Protein AF-0000000076643718 (afdb_homodimer)

Foldseek 3Di:
DKKKKKFFQKKWKDFPNHTQWIWGGAIEIADFAFQPDDLVFLLVVLVCQQAFQQDQDPVGDSGDHRLRVLGEYEYEYDQCVQFDCPPDHGTDRVGTHPQVVSVVSSVVSQVSNCVPRVHHYHYDDRPGDMDMDGHADVIDIDMDGD/DKKKKKFFQKKWKDFPNHTQWIWGGAIEIADFAFQPDDLVFLLVVLVCQQAFQQDQDPVGDSGDHRLRVLGEYEYEYDQCVQFDCPPDHGTDRPGTHDQVVGVVSSVVSQVSNCVPRVHHYHYDDRPGDMDMDGHGDVIDIDMDGD

pLDDT: mean 97.64, std 1.79, range [88.62, 98.94]

Nearest PDB structures (foldseek):
  1j7g-assembly1_A-2  TM=9.803E-01  e=5.623E-21  Haemophilus influenzae Rd KW20
  2dbo-assembly1_A-2  TM=9.897E-01  e=2.199E-20  Aquifex aeolicus VF5
  1jke-assembly1_A  TM=9.811E-01  e=4.210E-20  Escherichia coli
  3lmu-assembly4_H  TM=9.543E-01  e=3.170E-17  Plasmodium falciparum 3D7
  3knp-assembly3_E  TM=9.640E-01  e=4.680E-17  Plasmodium falciparum 3D7

Organism: NCBI:txid1194090

InterPro domains:
  IPR003732 D-aminoacyl-tRNA deacylase DTD [MF_00518] (1-146)
  IPR003732 D-aminoacyl-tRNA deacylase DTD [PF02580] (2-145)
  IPR003732 D-aminoacyl-tRNA deacylase DTD [PTHR10472] (1-145)
  IPR003732 D-aminoacyl-tRNA deacylase DTD [TIGR00256] (1-145)
  IPR023509 D-aminoacyl-tRNA deacylase-like superfamily [G3DSA:3.50.80.10] (1-145)
  IPR023509 D-aminoacyl-tRNA deacylase-like superfamily [SSF69500] (1-145)

Solvent-accessible surface area (backbone atoms only — not comparable to full-atom values): 14591 Å² total; per-residue (Å²): 52,40,30,45,37,32,33,22,57,30,37,36,27,25,46,94,88,36,76,70,24,65,37,54,45,25,37,40,33,40,37,14,40,35,59,82,54,49,68,67,41,50,50,51,50,52,53,46,58,54,49,30,20,77,34,62,42,97,83,68,44,56,69,23,19,44,64,76,68,66,26,24,37,35,45,28,77,28,51,46,51,37,42,42,56,84,67,72,42,52,58,42,52,82,53,25,30,57,69,70,60,30,50,51,53,50,51,52,47,52,51,49,47,39,72,75,64,72,42,60,70,32,41,58,59,86,95,49,69,24,46,34,37,36,32,26,49,36,66,42,43,38,67,46,70,86,53,40,32,44,37,31,34,22,56,29,36,36,27,25,47,94,88,36,76,70,24,66,36,52,46,25,37,40,34,40,38,15,39,34,59,82,53,48,68,66,43,49,50,51,50,52,54,47,60,54,49,31,20,77,33,63,43,97,83,68,44,57,70,23,20,46,62,76,68,66,25,26,37,35,43,28,78,27,53,44,52,37,42,41,57,84,65,72,42,49,58,41,52,82,53,25,30,55,68,70,61,31,50,51,53,51,52,50,45,53,53,48,47,39,72,74,63,70,43,59,70,33,40,56,59,85,93,50,69,25,46,36,38,35,32,26,50,35,66,42,40,38,67,46,73,87

Secondary structure (DSSP, 8-state):
-EEEEEEEEEEEEEETTEEEEEESSEEEEEEE-BTT--HHHHHHHHHHHHH---EE-TTS-EEE-TTTTT-EEEEEE-GGGG-B-SSSSSPB-TTBPPHHHHHHHHHHHHHHHHHHH-S-EEE--TTS-EEEEEEEEEEEEEEEE-/-EEEEEEEEEEEEEETTEEEEEESSEEEEEEE-BTT--HHHHHHHHHHHHH---EE-TTS-EEE-TTTTT-EEEEEE-GGGG-B-SSSSSPB-TTBPPHHHHHHHHHHHHHHHHHHH-S-EEE--TTS-EEEEEEEEEEEEEEEE-

Sequence (292 aa):
MKIVLQRVSEASVFVDKEQIGHISHGLLLLVGVHEEDEEEQMQWLADKILKLRVFNDEEGKMNWSVKDVEGEILVVPQFTLYGDYEQGNRPSYFEAAGPQKAEKLYEKMIRYLKVHSGLNIETGRFGAYMDVRIRNDGPVTLVLERMKIVLQRVSEASVFVDKEQIGHISHGLLLLVGVHEEDEEEQMQWLADKILKLRVFNDEEGKMNWSVKDVEGEILVVPQFTLYGDYEQGNRPSYFEAAGPQKAEKLYEKMIRYLKVHSGLNIETGRFGAYMDVRIRNDGPVTLVLER

Structure (mmCIF, N/CA/C/O backbone):
data_AF-0000000076643718-model_v1
#
loop_
_entity.id
_entity.type
_entity.pdbx_description
1 polymer 'D-aminoacyl-tRNA deacylase'
#
loop_
_atom_site.group_PDB
_atom_site.id
_atom_site.type_symbol
_atom_site.label_atom_id
_atom_site.label_alt_id
_atom_site.label_comp_id
_atom_site.label_asym_id
_atom_site.label_entity_id
_atom_site.label_seq_id
_atom_site.pdbx_PDB_ins_code
_atom_site.Cartn_x
_atom_site.Cartn_y
_atom_site.Cartn_z
_atom_site.occupancy
_atom_site.B_iso_or_equiv
_atom_site.auth_seq_id
_atom_site.auth_comp_id
_atom_site.auth_asym_id
_atom_site.auth_atom_id
_atom_site.pdbx_PDB_model_num
ATOM 1 N N . MET A 1 1 ? -2.812 2.832 15.203 1 97.75 1 MET A N 1
ATOM 2 C CA . MET A 1 1 ? -3.08 3.285 13.836 1 97.75 1 MET A CA 1
ATOM 3 C C . MET A 1 1 ? -2.053 2.715 12.867 1 97.75 1 MET A C 1
ATOM 5 O O . MET A 1 1 ? -0.875 2.59 13.203 1 97.75 1 MET A O 1
ATOM 9 N N . LYS A 1 2 ? -2.561 2.207 11.75 1 98.56 2 LYS A N 1
ATOM 10 C CA . LYS A 1 2 ? -1.724 1.626 10.703 1 98.56 2 LYS A CA 1
ATOM 11 C C . LYS A 1 2 ? -1.822 2.43 9.414 1 98.56 2 LYS A C 1
ATOM 13 O O . LYS A 1 2 ? -2.922 2.764 8.961 1 98.56 2 LYS A O 1
ATOM 18 N N . ILE A 1 3 ? -0.649 2.789 8.789 1 98.88 3 ILE A N 1
ATOM 19 C CA . ILE A 1 3 ? -0.635 3.643 7.609 1 98.88 3 ILE A CA 1
ATOM 20 C C . ILE A 1 3 ? 0.288 3.043 6.551 1 98.88 3 ILE A C 1
ATOM 22 O O . ILE A 1 3 ? 1.442 2.717 6.836 1 98.88 3 ILE A O 1
ATOM 26 N N . VAL A 1 4 ? -0.219 2.771 5.414 1 98.94 4 VAL A N 1
ATOM 27 C CA . VAL A 1 4 ? 0.622 2.531 4.246 1 98.94 4 VAL A CA 1
ATOM 28 C C . VAL A 1 4 ? 0.962 3.859 3.57 1 98.94 4 VAL A C 1
ATOM 30 O O . VAL A 1 4 ? 0.071 4.57 3.102 1 98.94 4 VAL A O 1
ATOM 33 N N . LEU A 1 5 ? 2.217 4.195 3.613 1 98.94 5 LEU A N 1
ATOM 34 C CA . LEU A 1 5 ? 2.742 5.426 3.029 1 98.94 5 LEU A CA 1
ATOM 35 C C . LEU A 1 5 ? 3.42 5.148 1.692 1 98.94 5 LEU A C 1
ATOM 37 O O . LEU A 1 5 ? 4.309 4.297 1.607 1 98.94 5 LEU A O 1
ATOM 41 N N . GLN A 1 6 ? 3.002 5.82 0.644 1 98.88 6 GLN A N 1
ATOM 42 C CA . GLN A 1 6 ? 3.604 5.656 -0.675 1 98.88 6 GLN A CA 1
ATOM 43 C C . GLN A 1 6 ? 4.086 6.992 -1.228 1 98.88 6 GLN A C 1
ATOM 45 O O . GLN A 1 6 ? 3.334 7.969 -1.256 1 98.88 6 GLN A O 1
ATOM 50 N N . ARG A 1 7 ? 5.32 7.062 -1.6 1 98.94 7 ARG A N 1
ATOM 51 C CA . ARG A 1 7 ? 5.844 8.219 -2.32 1 98.94 7 ARG A CA 1
ATOM 52 C C . ARG A 1 7 ? 5.297 8.266 -3.742 1 98.94 7 ARG A C 1
ATOM 54 O O . ARG A 1 7 ? 5.43 7.305 -4.5 1 98.94 7 ARG A O 1
ATOM 61 N N . VAL A 1 8 ? 4.723 9.453 -4.113 1 98.88 8 VAL A N 1
ATOM 62 C CA . VAL A 1 8 ? 4.008 9.477 -5.383 1 98.88 8 VAL A CA 1
ATOM 63 C C . VAL A 1 8 ? 4.441 10.688 -6.199 1 98.88 8 VAL A C 1
ATOM 65 O O . VAL A 1 8 ? 4.785 11.734 -5.637 1 98.88 8 VAL A O 1
ATOM 68 N N . SER A 1 9 ? 4.418 10.516 -7.469 1 98.62 9 SER A N 1
ATOM 69 C CA . SER A 1 9 ? 4.559 11.656 -8.359 1 98.62 9 SER A CA 1
ATOM 70 C C . SER A 1 9 ? 3.207 12.297 -8.664 1 98.62 9 SER A C 1
ATOM 72 O O . SER A 1 9 ? 3.143 13.445 -9.109 1 98.62 9 SER A O 1
ATOM 74 N N . GLU A 1 10 ? 2.211 11.477 -8.453 1 98.62 10 GLU A N 1
ATOM 75 C CA . GLU A 1 10 ? 0.827 11.922 -8.578 1 98.62 10 GLU A CA 1
ATOM 76 C C . GLU A 1 10 ? -0.133 10.945 -7.902 1 98.62 10 GLU A C 1
ATOM 78 O O . GLU A 1 10 ? 0.103 9.734 -7.898 1 98.62 10 GLU A O 1
ATOM 83 N N . ALA A 1 11 ? -1.227 11.469 -7.312 1 98.81 11 ALA A N 1
ATOM 84 C CA . ALA A 1 11 ? -2.297 10.641 -6.77 1 98.81 11 ALA A CA 1
ATOM 85 C C . ALA A 1 11 ? -3.635 11.375 -6.805 1 98.81 11 ALA A C 1
ATOM 87 O O . ALA A 1 11 ? -3.682 12.594 -6.664 1 98.81 11 ALA A O 1
ATOM 88 N N . SER A 1 12 ? -4.66 10.648 -7.035 1 98.88 12 SER A N 1
ATOM 89 C CA . SER A 1 12 ? -5.988 11.258 -7.066 1 98.88 12 SER A CA 1
ATOM 90 C C . SER A 1 12 ? -7.059 10.281 -6.602 1 98.88 12 SER A C 1
ATOM 92 O O . SER A 1 12 ? -6.836 9.062 -6.602 1 98.88 12 SER A O 1
ATOM 94 N N . VAL A 1 13 ? -8.133 10.836 -6.188 1 98.88 13 VAL A N 1
ATOM 95 C CA . VAL A 1 13 ? -9.273 10.055 -5.719 1 98.88 13 VAL A CA 1
ATOM 96 C C . VAL A 1 13 ? -10.539 10.484 -6.465 1 98.88 13 VAL A C 1
ATOM 98 O O . VAL A 1 13 ? -10.805 11.68 -6.613 1 98.88 13 VAL A O 1
ATOM 101 N N . PHE A 1 14 ? -11.234 9.516 -6.949 1 98.75 14 PHE A N 1
ATOM 102 C CA . PHE A 1 14 ? -12.508 9.742 -7.617 1 98.75 14 PHE A CA 1
ATOM 103 C C . PHE A 1 14 ? -13.648 9.062 -6.871 1 98.75 14 PHE A C 1
ATOM 105 O O . PHE A 1 14 ? -13.508 7.918 -6.43 1 98.75 14 PHE A O 1
ATOM 112 N N . VAL A 1 15 ? -14.727 9.75 -6.688 1 98.25 15 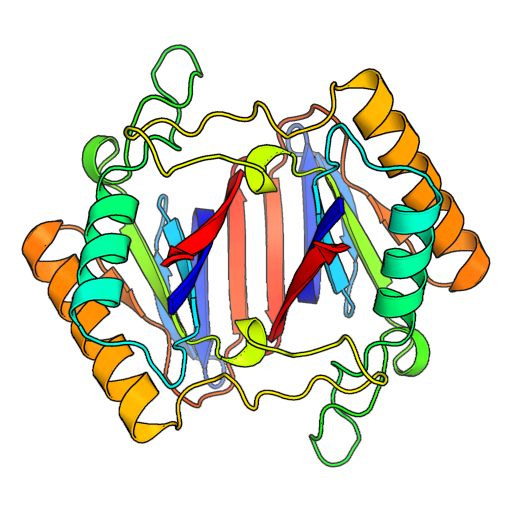VAL A N 1
ATOM 113 C CA . VAL A 1 15 ? -15.992 9.227 -6.188 1 98.25 15 VAL A CA 1
ATOM 114 C C . VAL A 1 15 ? -17.109 9.508 -7.195 1 98.25 15 VAL A C 1
ATOM 116 O O . VAL A 1 15 ? -17.297 10.648 -7.613 1 98.25 15 VAL A O 1
ATOM 119 N N . ASP A 1 16 ? -17.797 8.438 -7.648 1 96.75 16 ASP A N 1
ATOM 120 C CA . ASP A 1 16 ? -18.844 8.594 -8.664 1 96.75 16 ASP A CA 1
ATOM 121 C C . ASP A 1 16 ? -18.297 9.336 -9.883 1 96.75 16 ASP A C 1
ATOM 123 O O . ASP A 1 16 ? -18.906 10.305 -10.352 1 96.75 16 ASP A O 1
ATOM 127 N N . LYS A 1 17 ? -17.109 9.078 -10.25 1 96.12 17 LYS A N 1
ATOM 128 C CA . LYS A 1 17 ? -16.422 9.562 -11.445 1 96.12 17 LYS A CA 1
ATOM 129 C C . LYS A 1 17 ? -16.031 11.031 -11.312 1 96.12 17 LYS A C 1
ATOM 131 O O . LYS A 1 17 ? -15.539 11.641 -12.258 1 96.12 17 LYS A O 1
ATOM 136 N N . GLU A 1 18 ? -16.188 11.523 -10.109 1 98.06 18 GLU A N 1
ATOM 137 C CA . GLU A 1 18 ? -15.758 12.891 -9.836 1 98.06 18 GLU A CA 1
ATOM 138 C C . GLU A 1 18 ? -14.477 12.906 -9.016 1 98.06 18 GLU A C 1
ATOM 140 O O . GLU A 1 18 ? -14.383 12.227 -7.988 1 98.06 18 GLU A O 1
ATOM 145 N N . GLN A 1 19 ? -13.57 13.688 -9.492 1 98.5 19 GLN A N 1
ATOM 146 C CA . GLN A 1 19 ? -12.328 13.82 -8.742 1 98.5 19 GLN A CA 1
ATOM 147 C C . GLN A 1 19 ? -12.531 14.672 -7.488 1 98.5 19 GLN A C 1
ATOM 149 O O . GLN A 1 19 ? -12.891 15.844 -7.582 1 98.5 19 GLN A O 1
ATOM 154 N N . ILE A 1 20 ? -12.234 14.102 -6.344 1 98.56 20 ILE A N 1
ATOM 155 C CA . ILE A 1 20 ? -12.516 14.844 -5.121 1 98.56 20 ILE A CA 1
ATOM 156 C C . ILE A 1 20 ? -11.211 15.203 -4.418 1 98.56 20 ILE A C 1
ATOM 158 O O . ILE A 1 20 ? -11.203 16 -3.479 1 98.56 20 ILE A O 1
ATOM 162 N N . GLY A 1 21 ? -10.102 14.656 -4.898 1 98.5 21 GLY A N 1
ATOM 163 C CA . GLY A 1 21 ? -8.773 14.938 -4.375 1 98.5 21 GLY A CA 1
ATOM 164 C C . GLY A 1 21 ? -7.664 14.641 -5.367 1 98.5 21 GLY A C 1
ATOM 165 O O . GLY A 1 21 ? -7.797 13.742 -6.203 1 98.5 21 GLY A O 1
ATOM 166 N N . HIS A 1 22 ? -6.676 15.43 -5.285 1 98.75 22 HIS A N 1
ATOM 167 C CA . HIS A 1 22 ? -5.539 15.258 -6.188 1 98.75 22 HIS A CA 1
ATOM 168 C C . HIS A 1 22 ? -4.285 15.914 -5.625 1 98.75 22 HIS A C 1
ATOM 170 O O . HIS A 1 22 ? -4.352 17.016 -5.07 1 98.75 22 HIS A O 1
ATOM 176 N N . ILE A 1 23 ? -3.219 15.219 -5.758 1 98.88 23 ILE A N 1
ATOM 177 C CA . ILE A 1 23 ? -1.935 15.82 -5.422 1 98.88 23 ILE A CA 1
ATOM 178 C C . ILE A 1 23 ? -0.91 15.492 -6.504 1 98.88 23 ILE A C 1
ATOM 180 O O . ILE A 1 23 ? -1.012 14.461 -7.172 1 98.88 23 ILE A O 1
ATOM 184 N N . SER A 1 24 ? -0.033 16.406 -6.633 1 97.44 24 SER A N 1
ATOM 185 C CA . SER A 1 24 ? 1.18 16.141 -7.398 1 97.44 24 SER A CA 1
ATOM 186 C C . SER A 1 24 ? 2.234 15.453 -6.539 1 97.44 24 SER A C 1
ATOM 188 O O . SER A 1 24 ? 1.902 14.742 -5.582 1 97.44 24 SER A O 1
ATOM 190 N N . HIS A 1 25 ? 3.484 15.719 -6.648 1 98.12 25 HIS A N 1
ATOM 191 C CA . HIS A 1 25 ? 4.559 15.039 -5.934 1 98.12 25 HIS A CA 1
ATOM 192 C C . HIS A 1 25 ? 4.344 15.102 -4.426 1 98.12 25 HIS A C 1
ATOM 194 O O . HIS A 1 25 ? 3.936 16.141 -3.896 1 98.12 25 HIS A O 1
ATOM 200 N N . GLY A 1 26 ? 4.414 13.984 -3.766 1 98.81 26 GLY A N 1
ATOM 201 C CA . GLY A 1 26 ? 4.242 13.93 -2.322 1 98.81 26 GLY A CA 1
ATOM 202 C C . GLY A 1 26 ? 3.947 12.539 -1.804 1 98.81 26 GLY A C 1
ATOM 203 O O . GLY A 1 26 ? 4.586 11.57 -2.217 1 98.81 26 GLY A O 1
ATOM 204 N N . LEU A 1 27 ? 3.016 12.453 -0.784 1 98.94 27 LEU A N 1
ATOM 205 C CA . LEU A 1 27 ? 2.738 11.195 -0.111 1 98.94 27 LEU A CA 1
ATOM 206 C C . LEU A 1 27 ? 1.256 10.844 -0.197 1 98.94 27 LEU A C 1
ATOM 208 O O . LEU A 1 27 ? 0.399 11.711 0.013 1 98.94 27 LEU A O 1
ATOM 212 N N . LEU A 1 28 ? 1 9.672 -0.606 1 98.94 28 LEU A N 1
ATOM 213 C CA . LEU A 1 28 ? -0.31 9.078 -0.371 1 98.94 28 LEU A CA 1
ATOM 214 C C . LEU A 1 28 ? -0.307 8.242 0.908 1 98.94 28 LEU A C 1
ATOM 216 O O . LEU A 1 28 ? 0.582 7.414 1.111 1 98.94 28 LEU A O 1
ATOM 220 N N . LEU A 1 29 ? -1.254 8.516 1.771 1 98.94 29 LEU A N 1
ATOM 221 C CA . LEU A 1 29 ? -1.421 7.77 3.012 1 98.94 29 LEU A CA 1
ATOM 222 C C . LEU A 1 29 ? -2.727 6.98 3 1 98.94 29 LEU A C 1
ATOM 224 O O . LEU A 1 29 ? -3.809 7.566 2.916 1 98.94 29 LEU A O 1
ATOM 228 N N . LEU A 1 30 ? -2.658 5.688 2.98 1 98.88 30 LEU A N 1
ATOM 229 C CA . LEU A 1 30 ? -3.797 4.844 3.334 1 98.88 30 LEU A CA 1
ATOM 230 C C . LEU A 1 30 ? -3.85 4.605 4.84 1 98.88 30 LEU A C 1
ATOM 232 O O . LEU A 1 30 ? -2.941 3.994 5.406 1 98.88 30 LEU A O 1
ATOM 236 N N . VAL A 1 31 ? -4.926 5.023 5.457 1 98.88 31 VAL A N 1
ATOM 237 C CA . VAL A 1 31 ? -4.93 5.141 6.914 1 98.88 31 VAL A CA 1
ATOM 238 C C . VAL A 1 31 ? -5.977 4.195 7.504 1 98.88 31 VAL A C 1
ATOM 240 O O . VAL A 1 31 ? -7.168 4.32 7.211 1 98.88 31 VAL A O 1
ATOM 243 N N . GLY A 1 32 ? -5.527 3.277 8.312 1 98.62 32 GLY A N 1
ATOM 244 C CA . GLY A 1 32 ? -6.395 2.441 9.125 1 98.62 32 GLY A CA 1
ATOM 245 C C . GLY A 1 32 ? -6.355 2.801 10.602 1 98.62 32 GLY A C 1
ATOM 246 O O . GLY A 1 32 ? -5.277 2.971 11.172 1 98.62 32 GLY A O 1
ATOM 247 N N . VAL A 1 33 ? -7.5 2.945 11.211 1 98.62 33 VAL A N 1
ATOM 248 C CA . VAL A 1 33 ? -7.605 3.291 12.625 1 98.62 33 VAL A CA 1
ATOM 249 C C . VAL A 1 33 ? -7.961 2.047 13.438 1 98.62 33 VAL A C 1
ATOM 251 O O . VAL A 1 33 ? -8.914 1.339 13.109 1 98.62 33 VAL A O 1
ATOM 254 N N . HIS A 1 34 ? -7.199 1.759 14.438 1 98.38 34 HIS A N 1
ATOM 255 C CA . HIS A 1 34 ? -7.449 0.641 15.336 1 98.38 34 HIS A CA 1
ATOM 256 C C . HIS A 1 34 ? -8.508 0.998 16.375 1 98.38 34 HIS A C 1
ATOM 258 O O . HIS A 1 34 ? -8.648 2.164 16.75 1 98.38 34 HIS A O 1
ATOM 264 N N . GLU A 1 35 ? -9.141 0.035 16.906 1 97.62 35 GLU A N 1
ATOM 265 C CA . GLU A 1 35 ? -10.195 0.257 17.891 1 97.62 35 GLU A CA 1
ATOM 266 C C . GLU A 1 35 ? -9.641 0.884 19.172 1 97.62 35 GLU A C 1
ATOM 268 O O . GLU A 1 35 ? -10.336 1.637 19.859 1 97.62 35 GLU A O 1
ATOM 273 N N . GLU A 1 36 ? -8.375 0.732 19.469 1 97.75 36 GLU A N 1
ATOM 274 C CA . GLU A 1 36 ? -7.785 1.232 20.719 1 97.75 36 GLU A CA 1
ATOM 275 C C . GLU A 1 36 ? -7 2.52 20.469 1 97.75 36 GLU A C 1
ATOM 277 O O . GLU A 1 36 ? -6.395 3.064 21.391 1 97.75 36 GLU A O 1
ATOM 282 N N . ASP A 1 37 ? -6.969 2.979 19.281 1 98 37 ASP A N 1
ATOM 283 C CA . ASP A 1 37 ? -6.191 4.172 18.953 1 98 37 ASP A CA 1
ATOM 284 C C . ASP A 1 37 ? -6.715 5.391 19.719 1 98 37 ASP A C 1
ATOM 286 O O . ASP A 1 37 ? -7.922 5.527 19.922 1 98 37 ASP A O 1
ATOM 290 N N . GLU A 1 38 ? -5.84 6.188 20.109 1 97.12 38 GLU A N 1
ATOM 291 C CA . GLU A 1 38 ? -6.129 7.512 20.656 1 97.12 38 GLU A CA 1
ATOM 292 C C . GLU A 1 38 ? -5.359 8.602 19.906 1 97.12 38 GLU A C 1
ATOM 294 O O . GLU A 1 38 ? -4.582 8.297 19 1 97.12 38 GLU A O 1
ATOM 299 N N . GLU A 1 39 ? -5.605 9.789 20.297 1 97.62 39 GLU A N 1
ATOM 300 C CA . GLU A 1 39 ? -5.031 10.93 19.594 1 97.62 39 GLU A CA 1
ATOM 301 C C . GLU A 1 39 ? -3.506 10.914 19.656 1 97.62 39 GLU A C 1
ATOM 303 O O . GLU A 1 39 ? -2.83 11.352 18.734 1 97.62 39 GLU A O 1
ATOM 308 N N . GLU A 1 40 ? -3.016 10.375 20.734 1 97.62 40 GLU A N 1
ATOM 309 C CA . GLU A 1 40 ? -1.567 10.344 20.906 1 97.62 40 GLU A CA 1
ATOM 310 C C . GLU A 1 40 ? -0.892 9.531 19.812 1 97.62 40 GLU A C 1
ATOM 312 O O . GLU A 1 40 ? 0.147 9.93 19.281 1 97.62 40 GLU A O 1
ATOM 317 N N . GLN A 1 41 ? -1.445 8.32 19.5 1 97 41 GLN A N 1
ATOM 318 C CA . GLN A 1 41 ? -0.906 7.488 18.438 1 97 41 GLN A CA 1
ATOM 319 C C . GLN A 1 41 ? -0.996 8.203 17.094 1 97 41 GLN A C 1
ATOM 321 O O . GLN A 1 41 ? -0.048 8.18 16.297 1 97 41 GLN A O 1
ATOM 326 N N . MET A 1 42 ? -2.102 8.844 16.891 1 98.19 42 MET A N 1
ATOM 327 C CA . MET A 1 42 ? -2.34 9.578 15.648 1 98.19 42 MET A CA 1
ATOM 328 C C . MET A 1 42 ? -1.325 10.703 15.484 1 98.19 42 MET A C 1
ATOM 330 O O . MET A 1 42 ? -0.717 10.844 14.422 1 98.19 42 MET A O 1
ATOM 334 N N . GLN A 1 43 ? -1.145 11.477 16.547 1 98.38 43 GLN A N 1
ATOM 335 C CA . GLN A 1 43 ? -0.231 12.617 16.484 1 98.38 43 GLN A CA 1
ATOM 336 C C . GLN A 1 43 ? 1.207 12.156 16.266 1 98.38 43 GLN A C 1
ATOM 338 O O . GLN A 1 43 ? 1.952 12.773 15.508 1 98.38 43 GLN A O 1
ATOM 343 N N . TRP A 1 44 ? 1.561 11.117 16.938 1 97.75 44 TRP A N 1
ATOM 344 C CA . TRP A 1 44 ? 2.912 10.586 16.781 1 97.75 44 TRP A CA 1
ATOM 345 C C . TRP A 1 44 ? 3.18 10.203 15.328 1 97.75 44 TRP A C 1
ATOM 347 O O . TRP A 1 44 ? 4.219 10.555 14.773 1 97.75 44 TRP A O 1
ATOM 357 N N . LEU A 1 45 ? 2.275 9.477 14.742 1 98.31 45 LEU A N 1
ATOM 358 C CA . LEU A 1 45 ? 2.443 9.023 13.367 1 98.31 45 LEU A CA 1
ATOM 359 C C . LEU A 1 45 ? 2.453 10.211 12.406 1 98.31 45 LEU A C 1
ATOM 361 O O . LEU A 1 45 ? 3.24 10.234 11.453 1 98.31 45 LEU A O 1
ATOM 365 N N . ALA A 1 46 ? 1.557 11.156 12.641 1 98.62 46 ALA A N 1
ATOM 366 C CA . ALA A 1 46 ? 1.523 12.352 11.797 1 98.62 46 ALA A CA 1
ATOM 367 C C . ALA A 1 46 ? 2.861 13.086 11.828 1 98.62 46 ALA A C 1
ATOM 369 O O . ALA A 1 46 ? 3.387 13.477 10.789 1 98.62 46 ALA A O 1
ATOM 370 N N . ASP A 1 47 ? 3.396 13.234 13.055 1 98.25 47 ASP A N 1
ATOM 371 C CA . ASP A 1 47 ? 4.695 13.883 13.195 1 98.25 47 ASP A CA 1
ATOM 372 C C . ASP A 1 47 ? 5.785 13.109 12.461 1 98.25 47 ASP A C 1
ATOM 374 O O . ASP A 1 47 ? 6.637 13.695 11.797 1 98.25 47 ASP A O 1
ATOM 378 N N . LYS A 1 48 ? 5.746 11.812 12.664 1 98.38 48 LYS A N 1
ATOM 379 C CA . LYS A 1 48 ? 6.734 10.961 12.008 1 98.38 48 LYS A CA 1
ATOM 380 C C . LYS A 1 48 ? 6.664 11.102 10.492 1 98.38 48 LYS A C 1
ATOM 382 O O . LYS A 1 48 ? 7.691 11.258 9.828 1 98.38 48 LYS A O 1
ATOM 387 N N . ILE A 1 49 ? 5.484 11.086 9.922 1 98.69 49 ILE A N 1
ATOM 388 C CA . ILE A 1 49 ? 5.254 11.156 8.484 1 98.69 49 ILE A CA 1
ATOM 389 C C . ILE A 1 49 ? 5.852 12.445 7.934 1 98.69 49 ILE A C 1
ATOM 391 O O . ILE A 1 49 ? 6.488 12.445 6.879 1 98.69 49 ILE A O 1
ATOM 395 N N . LEU A 1 50 ? 5.691 13.531 8.633 1 98.69 50 LEU A N 1
ATOM 396 C CA . LEU A 1 50 ? 6.137 14.844 8.164 1 98.69 50 LEU A CA 1
ATOM 397 C C . LEU A 1 50 ? 7.656 14.938 8.172 1 98.69 50 LEU A C 1
ATOM 399 O O . LEU A 1 50 ? 8.234 15.758 7.453 1 98.69 50 LEU A O 1
ATOM 403 N N . LYS A 1 51 ? 8.281 14.055 8.938 1 98.25 51 LYS A N 1
ATOM 404 C CA . LYS A 1 51 ? 9.727 14.172 9.125 1 98.25 51 LYS A CA 1
ATOM 405 C C . LYS A 1 51 ? 10.461 13.07 8.367 1 98.25 51 LYS A C 1
ATOM 407 O O . LYS A 1 51 ? 11.68 13.156 8.172 1 98.25 51 LYS A O 1
ATOM 412 N N . LEU A 1 52 ? 9.82 12.023 7.969 1 98.5 52 LEU A N 1
ATOM 413 C CA . LEU A 1 52 ? 10.438 10.867 7.324 1 98.5 52 LEU A CA 1
ATOM 414 C C . LEU A 1 52 ? 11.195 11.289 6.066 1 98.5 52 LEU A C 1
ATOM 416 O O . LEU A 1 52 ? 10.664 12.031 5.238 1 98.5 52 LEU A O 1
ATOM 420 N N . ARG A 1 53 ? 12.406 10.859 5.945 1 98.5 53 ARG A N 1
ATOM 421 C CA . ARG A 1 53 ? 13.242 11.18 4.793 1 98.5 53 ARG A CA 1
ATOM 422 C C . ARG A 1 53 ? 13.117 10.109 3.709 1 98.5 53 ARG A C 1
ATOM 424 O O . ARG A 1 53 ? 13.93 9.188 3.639 1 98.5 53 ARG A O 1
ATOM 431 N N . VAL A 1 54 ? 12.133 10.32 2.824 1 98.31 54 VAL A N 1
ATOM 432 C CA . VAL A 1 54 ? 11.836 9.297 1.827 1 98.31 54 VAL A CA 1
ATOM 433 C C . VAL A 1 54 ? 11.906 9.898 0.427 1 98.31 54 VAL A C 1
ATOM 435 O O . VAL A 1 54 ? 11.531 9.258 -0.555 1 98.31 54 VAL A O 1
ATOM 438 N N . PHE A 1 55 ? 12.359 11.133 0.282 1 98.38 55 PHE A N 1
ATOM 439 C CA . PHE A 1 55 ? 12.562 11.789 -1.007 1 98.38 55 PHE A CA 1
ATOM 440 C C . PHE A 1 55 ? 14.055 11.953 -1.297 1 98.38 55 PHE A C 1
ATOM 442 O O . PHE A 1 55 ? 14.852 12.156 -0.379 1 98.38 55 PHE A O 1
ATOM 449 N N . ASN A 1 56 ? 14.328 11.883 -2.557 1 96.31 56 ASN A N 1
ATOM 450 C CA . ASN A 1 56 ? 15.727 11.945 -2.969 1 96.31 56 ASN A CA 1
ATOM 451 C C . ASN A 1 56 ? 16.266 13.375 -2.893 1 96.31 56 ASN A C 1
ATOM 453 O O . ASN A 1 56 ? 15.57 14.328 -3.238 1 96.31 56 ASN A O 1
ATOM 457 N N . ASP A 1 57 ? 17.484 13.422 -2.422 1 95.75 57 ASP A N 1
ATOM 458 C CA . ASP A 1 57 ? 18.219 14.68 -2.521 1 95.75 57 ASP A CA 1
ATOM 459 C C . ASP A 1 57 ? 18.938 14.789 -3.861 1 95.75 57 ASP A C 1
ATOM 461 O O . ASP A 1 57 ? 18.672 14.023 -4.785 1 95.75 57 ASP A O 1
ATOM 465 N N . GLU A 1 58 ? 19.812 15.703 -3.973 1 93.75 58 GLU A N 1
ATOM 466 C CA . GLU A 1 58 ? 20.484 15.984 -5.234 1 93.75 58 GLU A CA 1
ATOM 467 C C . GLU A 1 58 ? 21.438 14.852 -5.617 1 93.75 58 GLU A C 1
ATOM 469 O O . GLU A 1 58 ? 21.797 14.703 -6.785 1 93.75 58 GLU A O 1
ATOM 474 N N . GLU A 1 59 ? 21.797 14.094 -4.676 1 93.56 59 GLU A N 1
ATOM 475 C CA . GLU A 1 59 ? 22.703 12.977 -4.926 1 93.56 59 GLU A CA 1
ATOM 476 C C . GLU A 1 59 ? 21.938 11.672 -5.137 1 93.56 59 GLU A C 1
ATOM 478 O O . GLU A 1 59 ? 22.531 10.602 -5.242 1 93.56 59 GLU A O 1
ATOM 483 N N . GLY A 1 60 ? 20.672 11.734 -5.094 1 91.19 60 GLY A N 1
ATOM 484 C CA . GLY A 1 60 ? 19.844 10.562 -5.336 1 91.19 60 GLY A CA 1
ATOM 485 C C . GLY A 1 60 ? 19.609 9.727 -4.09 1 91.19 60 GLY A C 1
ATOM 486 O O . GLY A 1 60 ? 19.109 8.602 -4.172 1 91.19 60 GLY A O 1
ATOM 487 N N . LYS A 1 61 ? 20.062 10.281 -2.957 1 93.69 61 LYS A N 1
ATOM 488 C CA . LYS A 1 61 ? 19.859 9.586 -1.688 1 93.69 61 LYS A CA 1
ATOM 489 C C . LYS A 1 61 ? 18.594 10.055 -1.002 1 93.69 61 LYS A C 1
ATOM 491 O O . LYS A 1 61 ? 18.25 11.242 -1.032 1 93.69 61 LYS A O 1
ATOM 496 N N . MET A 1 62 ? 17.812 9.117 -0.365 1 95.69 62 MET A N 1
ATOM 497 C CA . MET A 1 62 ? 16.609 9.477 0.39 1 95.69 62 MET A CA 1
ATOM 498 C C . MET A 1 62 ? 16.984 10.242 1.655 1 95.69 62 MET A C 1
ATOM 500 O O . MET A 1 62 ? 17.219 9.648 2.705 1 95.69 62 MET A O 1
ATOM 504 N N . ASN A 1 63 ? 17.031 11.633 1.47 1 97.31 63 ASN A N 1
ATOM 505 C CA . ASN A 1 63 ? 17.5 12.484 2.562 1 97.31 63 ASN A CA 1
ATOM 506 C C . ASN A 1 63 ? 16.531 13.641 2.814 1 97.31 63 ASN A C 1
ATOM 508 O O . ASN A 1 63 ? 16.781 14.477 3.689 1 97.31 63 ASN A O 1
ATOM 512 N N . TRP A 1 64 ? 15.422 13.664 2.082 1 98.38 64 TRP A N 1
ATOM 513 C CA . TRP A 1 64 ? 14.484 14.781 2.23 1 98.38 64 TRP A CA 1
ATOM 514 C C . TRP A 1 64 ? 13.109 14.273 2.65 1 98.38 64 TRP A C 1
ATOM 516 O O . TRP A 1 64 ? 12.688 13.188 2.26 1 98.38 64 TRP A O 1
ATOM 526 N N . SER A 1 65 ? 12.477 15.102 3.477 1 98.62 65 SER A N 1
ATOM 527 C CA . SER A 1 65 ? 11.094 14.852 3.879 1 98.62 65 SER A CA 1
ATOM 528 C C . SER A 1 65 ? 10.117 15.508 2.912 1 98.62 65 SER A C 1
ATOM 530 O O . SER A 1 65 ? 10.523 16.234 2.008 1 98.62 65 SER A O 1
ATOM 532 N N . VAL A 1 66 ? 8.852 15.227 3.135 1 98.81 66 VAL A N 1
ATOM 533 C CA . VAL A 1 66 ? 7.805 15.812 2.299 1 98.81 66 VAL A CA 1
ATOM 534 C C . VAL A 1 66 ? 7.816 17.328 2.445 1 98.81 66 VAL A C 1
ATOM 536 O O . VAL A 1 66 ? 7.523 18.047 1.491 1 98.81 66 VAL A O 1
ATOM 539 N N . LYS A 1 67 ? 8.203 17.812 3.604 1 98.44 67 LYS A N 1
ATOM 540 C CA . LYS A 1 67 ? 8.32 19.25 3.82 1 98.44 67 LYS A CA 1
ATOM 541 C C . LYS A 1 67 ? 9.484 19.844 3.027 1 98.44 67 LYS A C 1
ATOM 543 O O . LYS A 1 67 ? 9.367 20.906 2.426 1 98.44 67 LYS A O 1
ATOM 548 N N . ASP A 1 68 ? 10.617 19.125 3.074 1 97.88 68 ASP A N 1
ATOM 549 C CA . ASP A 1 68 ? 11.828 19.594 2.396 1 97.88 68 ASP A CA 1
ATOM 550 C C . ASP A 1 68 ? 11.586 19.75 0.897 1 97.88 68 ASP A C 1
ATOM 552 O O . ASP A 1 68 ? 12.164 20.641 0.261 1 97.88 68 ASP A O 1
ATOM 556 N N . VAL A 1 69 ? 10.766 18.922 0.322 1 98.12 69 VAL A N 1
ATOM 557 C CA . VAL A 1 69 ? 10.539 18.969 -1.119 1 98.12 69 VAL A CA 1
ATOM 558 C C . VAL A 1 69 ? 9.273 19.781 -1.415 1 98.12 69 VAL A C 1
ATOM 560 O O . VAL A 1 69 ? 8.828 19.844 -2.562 1 98.12 69 VAL A O 1
ATOM 563 N N . GLU A 1 70 ? 8.633 20.312 -0.375 1 97.88 70 GLU A N 1
ATOM 564 C CA . GLU A 1 70 ? 7.387 21.078 -0.492 1 97.88 70 GLU A CA 1
ATOM 565 C C . GLU A 1 70 ? 6.316 20.266 -1.215 1 97.88 70 GLU A C 1
ATOM 567 O O . GLU A 1 70 ? 5.664 20.766 -2.133 1 97.88 70 GLU A O 1
ATOM 572 N N . GLY A 1 71 ? 6.27 19 -0.88 1 98.69 71 GLY A N 1
ATOM 573 C CA . GLY A 1 71 ? 5.289 18.109 -1.475 1 98.69 71 GLY A CA 1
ATOM 574 C C . GLY A 1 71 ? 3.9 18.266 -0.885 1 98.69 71 GLY A C 1
ATOM 575 O O . GLY A 1 71 ? 3.656 19.172 -0.093 1 98.69 71 GLY A O 1
ATOM 576 N N . GLU A 1 72 ? 2.988 17.453 -1.389 1 98.88 72 GLU A N 1
ATOM 577 C CA . GLU A 1 72 ? 1.604 17.406 -0.931 1 98.88 72 GLU A CA 1
ATOM 578 C C . GLU A 1 72 ? 1.264 16.031 -0.337 1 98.88 72 GLU A C 1
ATOM 580 O O . GLU A 1 72 ? 2.023 15.078 -0.495 1 98.88 72 GLU A O 1
ATOM 585 N N . ILE A 1 73 ? 0.148 15.992 0.439 1 98.94 73 ILE A N 1
ATOM 586 C CA . ILE A 1 73 ? -0.245 14.727 1.057 1 98.94 73 ILE A CA 1
ATOM 587 C C . ILE A 1 73 ? -1.708 14.43 0.737 1 98.94 73 ILE A C 1
ATOM 589 O O . ILE A 1 73 ? -2.566 15.312 0.853 1 98.94 73 ILE A O 1
ATOM 593 N N . LEU A 1 74 ? -1.969 13.32 0.206 1 98.94 74 LEU A N 1
ATOM 594 C CA . LEU A 1 74 ? -3.32 12.797 0.047 1 98.94 74 LEU A CA 1
ATOM 595 C C . LEU A 1 74 ? -3.613 11.727 1.095 1 98.94 74 LEU A C 1
ATOM 597 O O . LEU A 1 74 ? -2.9 10.727 1.185 1 98.94 74 LEU A O 1
ATOM 601 N N . VAL A 1 75 ? -4.633 11.93 1.933 1 98.94 75 VAL A N 1
ATOM 602 C CA . VAL A 1 75 ? -4.98 11.031 3.027 1 98.94 75 VAL A CA 1
ATOM 603 C C . VAL A 1 75 ? -6.277 10.297 2.699 1 98.94 75 VAL A C 1
ATOM 605 O O . VAL A 1 75 ? -7.32 10.922 2.486 1 98.94 75 VAL A O 1
ATOM 608 N N . VAL A 1 76 ? -6.215 9 2.635 1 98.88 76 VAL A N 1
ATOM 609 C CA . VAL A 1 76 ? -7.359 8.18 2.254 1 98.88 76 VAL A CA 1
ATOM 610 C C . VAL A 1 76 ? -7.656 7.168 3.361 1 98.88 76 VAL A C 1
ATOM 612 O O . VAL A 1 76 ? -6.773 6.426 3.791 1 98.88 76 VAL A O 1
ATOM 615 N N . PRO A 1 77 ? -8.883 7.105 3.902 1 98.56 77 PRO A N 1
ATOM 616 C CA . PRO A 1 77 ? -9.227 6.098 4.91 1 98.56 77 PRO A CA 1
ATOM 617 C C . PRO A 1 77 ? -9.164 4.672 4.363 1 98.56 77 PRO A C 1
ATOM 619 O O . PRO A 1 77 ? -9.594 4.422 3.234 1 98.56 77 PRO A O 1
ATOM 622 N N . GLN A 1 78 ? -8.688 3.818 5.156 1 98.44 78 GLN A N 1
ATOM 623 C CA . GLN A 1 78 ? -8.523 2.438 4.711 1 98.44 78 GLN A CA 1
ATOM 624 C C . GLN A 1 78 ? -8.602 1.47 5.891 1 98.44 78 GLN A C 1
ATOM 626 O O . GLN A 1 78 ? -7.574 0.973 6.359 1 98.44 78 GLN A O 1
ATOM 631 N N . PHE A 1 79 ? -9.719 1.046 6.234 1 97.88 79 PHE A N 1
ATOM 632 C CA . PHE A 1 79 ? -9.914 0.192 7.402 1 97.88 79 PHE A CA 1
ATOM 633 C C . PHE A 1 79 ? -9.438 -1.228 7.117 1 97.88 79 PHE A C 1
ATOM 635 O O . PHE A 1 79 ? -9.086 -1.965 8.039 1 97.88 79 PHE A O 1
ATOM 642 N N . THR A 1 80 ? -9.336 -1.586 5.785 1 97.94 80 THR A N 1
ATOM 643 C CA . THR A 1 80 ? -8.953 -2.947 5.426 1 97.94 80 THR A CA 1
ATOM 644 C C . THR A 1 80 ? -7.508 -3.227 5.836 1 97.94 80 THR A C 1
ATOM 646 O O . THR A 1 80 ? -7.074 -4.379 5.855 1 97.94 80 THR A O 1
ATOM 649 N N . LEU A 1 81 ? -6.777 -2.191 6.242 1 98.56 81 LEU A N 1
ATOM 650 C CA . LEU A 1 81 ? -5.422 -2.4 6.73 1 98.56 81 LEU A CA 1
ATOM 651 C C . LEU A 1 81 ? -5.422 -3.258 7.992 1 98.56 81 LEU A C 1
ATOM 653 O O . LEU A 1 81 ? -4.398 -3.84 8.352 1 98.56 81 LEU A O 1
ATOM 657 N N . TYR A 1 82 ? -6.527 -3.357 8.656 1 97.81 82 TYR A N 1
ATOM 658 C CA . TYR A 1 82 ? -6.637 -4.18 9.852 1 97.81 82 TYR A CA 1
ATOM 659 C C . TYR A 1 82 ? -7.336 -5.5 9.547 1 97.81 82 TYR A C 1
ATOM 661 O O . TYR A 1 82 ? -7.914 -6.129 10.438 1 97.81 82 TYR A O 1
ATOM 669 N N . GLY A 1 83 ? -7.344 -5.875 8.273 1 96.75 83 GLY A N 1
ATOM 670 C CA . GLY A 1 83 ? -7.875 -7.18 7.918 1 96.75 83 GLY A CA 1
ATOM 671 C C . GLY A 1 83 ? -7.094 -8.328 8.531 1 96.75 83 GLY A C 1
ATOM 672 O O . GLY A 1 83 ? -5.891 -8.461 8.289 1 96.75 83 GLY A O 1
ATOM 673 N N . ASP A 1 84 ? -7.766 -9.086 9.336 1 96.06 84 ASP A N 1
ATOM 674 C CA . ASP A 1 84 ? -7.184 -10.312 9.875 1 96.06 84 ASP A CA 1
ATOM 675 C C . ASP A 1 84 ? -7.348 -11.477 8.898 1 96.06 84 ASP A C 1
ATOM 677 O O . ASP A 1 84 ? -8.469 -11.828 8.523 1 96.06 84 ASP A O 1
ATOM 681 N N . TYR A 1 85 ? -6.285 -12.07 8.461 1 94.31 85 TYR A N 1
ATOM 682 C CA . TYR A 1 85 ? -6.297 -13.086 7.414 1 94.31 85 TYR A CA 1
ATOM 683 C C . TYR A 1 85 ? -5.77 -14.414 7.938 1 94.31 85 TYR A C 1
ATOM 685 O O . TYR A 1 85 ? -5.547 -15.352 7.16 1 94.31 85 TYR A O 1
ATOM 693 N N . GLU A 1 86 ? -5.492 -14.43 9.172 1 90.81 86 GLU A N 1
ATOM 694 C CA . GLU A 1 86 ? -4.84 -15.609 9.742 1 90.81 86 GLU A CA 1
ATOM 695 C C . GLU A 1 86 ? -5.766 -16.828 9.703 1 90.81 86 GLU A C 1
ATOM 697 O O . GLU A 1 86 ? -5.332 -17.938 9.391 1 90.81 86 GLU A O 1
ATOM 702 N N . GLN A 1 87 ? -6.988 -16.516 10.117 1 88.62 87 GLN A N 1
ATOM 703 C CA . GLN A 1 87 ? -7.953 -17.609 10.109 1 88.62 87 GLN A CA 1
ATOM 704 C C . GLN A 1 87 ? -8.883 -17.516 8.906 1 88.62 87 GLN A C 1
ATOM 706 O O . GLN A 1 87 ? -9.469 -16.469 8.641 1 88.62 87 GLN A O 1
ATOM 711 N N . GLY A 1 88 ? -8.922 -18.531 8.055 1 91.25 88 GLY A N 1
ATOM 712 C CA . GLY A 1 88 ? -9.82 -18.562 6.914 1 91.25 88 GLY A CA 1
ATOM 713 C C . GLY A 1 88 ? -9.336 -17.734 5.746 1 91.25 88 GLY A C 1
ATOM 714 O O . GLY A 1 88 ? -8.141 -17.406 5.656 1 91.25 88 GLY A O 1
ATOM 715 N N . ASN A 1 89 ? -10.258 -17.422 4.762 1 95.56 89 ASN A N 1
ATOM 716 C CA . ASN A 1 89 ? -9.891 -16.719 3.531 1 95.56 89 ASN A CA 1
ATOM 717 C C . ASN A 1 89 ? -10.648 -15.406 3.383 1 95.56 89 ASN A C 1
ATOM 719 O O . ASN A 1 89 ? -10.375 -14.633 2.463 1 95.56 89 ASN A O 1
ATOM 723 N N . ARG A 1 90 ? -11.555 -15.188 4.277 1 96.06 90 ARG A N 1
ATOM 724 C CA . ARG A 1 90 ? -12.219 -13.891 4.344 1 96.06 90 ARG A CA 1
ATOM 725 C C . ARG A 1 90 ? -11.633 -13.031 5.465 1 96.06 90 ARG A C 1
ATOM 727 O O . ARG A 1 90 ? -11.758 -13.375 6.641 1 96.06 90 ARG A O 1
ATOM 734 N N . PRO A 1 91 ? -11.062 -11.906 5.086 1 96.75 91 PRO A N 1
ATOM 735 C CA . PRO A 1 91 ? -10.508 -11.086 6.164 1 96.75 91 PRO A CA 1
ATOM 736 C C . PRO A 1 91 ? -11.578 -10.586 7.137 1 96.75 91 PRO A C 1
ATOM 738 O O . PRO A 1 91 ? -12.688 -10.242 6.719 1 96.75 91 PRO A O 1
ATOM 741 N N . SER A 1 92 ? -11.273 -10.695 8.383 1 96.62 92 SER A N 1
ATOM 742 C CA . SER A 1 92 ? -12.094 -10.055 9.406 1 96.62 92 SER A CA 1
ATOM 743 C C . SER A 1 92 ? -11.484 -8.727 9.859 1 96.62 92 SER A C 1
ATOM 745 O O . SER A 1 92 ? -10.273 -8.539 9.773 1 96.62 92 SER A O 1
ATOM 747 N N . TYR A 1 93 ? -12.289 -7.793 10.297 1 96.81 93 TYR A N 1
ATOM 748 C CA . TYR A 1 93 ? -11.82 -6.445 10.609 1 96.81 93 TYR A CA 1
ATOM 749 C C . TYR A 1 93 ? -12.156 -6.07 12.047 1 96.81 93 TYR A C 1
ATOM 751 O O . TYR A 1 93 ? -12.516 -4.922 12.328 1 96.81 93 TYR A O 1
ATOM 759 N N . PHE A 1 94 ? -12.031 -7.02 12.875 1 95.56 94 PHE A N 1
ATOM 760 C CA . PHE A 1 94 ? -12.461 -6.832 14.25 1 95.56 94 PHE A CA 1
ATOM 761 C C . PHE A 1 94 ? -11.555 -5.848 14.977 1 95.56 94 PHE 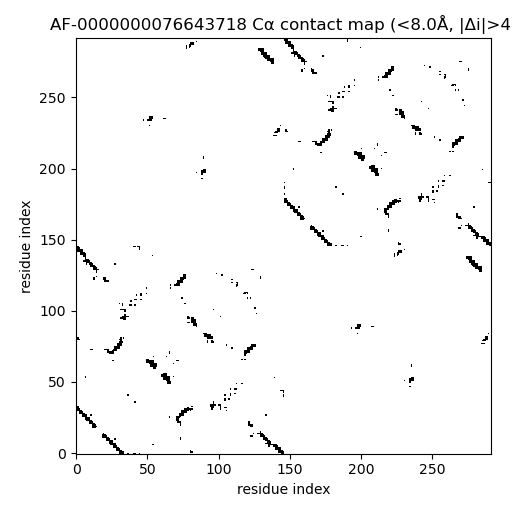A C 1
ATOM 763 O O . PHE A 1 94 ? -11.969 -5.227 15.961 1 95.56 94 PHE A O 1
ATOM 770 N N . GLU A 1 95 ? -10.352 -5.668 14.5 1 97 95 GLU A N 1
ATOM 771 C CA . GLU A 1 95 ? -9.422 -4.758 15.164 1 97 95 GLU A CA 1
ATOM 772 C C . GLU A 1 95 ? -9.625 -3.32 14.695 1 97 95 GLU A C 1
ATOM 774 O O . GLU A 1 95 ? -9.125 -2.383 15.32 1 97 95 GLU A O 1
ATOM 779 N N . ALA A 1 96 ? -10.266 -3.127 13.586 1 97.94 96 ALA A N 1
ATOM 780 C CA . ALA A 1 96 ? -10.531 -1.784 13.078 1 97.94 96 ALA A CA 1
ATOM 781 C C . ALA A 1 96 ? -11.523 -1.045 13.969 1 97.94 96 ALA A C 1
ATOM 783 O O . ALA A 1 96 ? -12.484 -1.64 14.469 1 97.94 96 ALA A O 1
ATOM 784 N N . ALA A 1 97 ? -11.305 0.216 14.18 1 98.31 97 ALA A N 1
ATOM 785 C CA . ALA A 1 97 ? -12.25 1.05 14.93 1 98.31 97 ALA A CA 1
ATOM 786 C C . ALA A 1 97 ? -13.594 1.13 14.211 1 98.31 97 ALA A C 1
ATOM 788 O O . ALA A 1 97 ? -13.664 1.045 12.984 1 98.31 97 ALA A O 1
ATOM 789 N N . GLY A 1 98 ? -14.672 1.286 15 1 97.5 98 GLY A N 1
ATOM 790 C CA . GLY A 1 98 ? -15.961 1.573 14.391 1 97.5 98 GLY A CA 1
ATOM 791 C C . GLY A 1 98 ? -15.969 2.855 13.586 1 97.5 98 GLY A C 1
ATOM 792 O O . GLY A 1 98 ? -15.102 3.713 13.758 1 97.5 98 GLY A O 1
ATOM 793 N N . PRO A 1 99 ? -16.891 3.006 12.672 1 96.94 99 PRO A N 1
ATOM 794 C CA . PRO A 1 99 ? -16.906 4.125 11.727 1 96.94 99 PRO A CA 1
ATOM 795 C C . PRO A 1 99 ? -16.875 5.484 12.414 1 96.94 99 PRO A C 1
ATOM 797 O O . PRO A 1 99 ? -16.172 6.398 11.969 1 96.94 99 PRO A O 1
ATOM 800 N N . GLN A 1 100 ? -17.609 5.668 13.484 1 97.56 100 GLN A N 1
ATOM 801 C CA . GLN A 1 100 ? -17.672 6.957 14.164 1 97.56 100 GLN A CA 1
ATOM 802 C C . GLN A 1 100 ? -16.312 7.348 14.734 1 97.56 100 GLN A C 1
ATOM 804 O O . GLN A 1 100 ? -15.82 8.453 14.484 1 97.56 100 GLN A O 1
ATOM 809 N N . LYS A 1 101 ? -15.727 6.438 15.477 1 97.94 101 LYS A N 1
ATOM 810 C CA . LYS A 1 101 ? -14.406 6.695 16.047 1 97.94 101 LYS A CA 1
ATOM 811 C C . LYS A 1 101 ? -13.359 6.867 14.961 1 97.94 101 LYS A C 1
ATOM 813 O O . LYS A 1 101 ? -12.523 7.77 15.031 1 97.94 101 LYS A O 1
ATOM 818 N N . ALA A 1 102 ? -13.398 5.977 14.008 1 98.25 102 ALA A N 1
ATOM 819 C CA . ALA A 1 102 ? -12.43 6.004 12.914 1 98.25 102 ALA A CA 1
ATOM 820 C C . ALA A 1 102 ? -12.484 7.328 12.164 1 98.25 102 ALA A C 1
ATOM 822 O O . ALA A 1 102 ? -11.445 7.934 11.875 1 98.25 102 ALA A O 1
ATOM 823 N N . GLU A 1 103 ? -13.664 7.762 11.836 1 98.25 103 GLU A N 1
ATOM 824 C CA . GLU A 1 103 ? -13.82 9.008 11.094 1 98.25 103 GLU A CA 1
ATOM 825 C C . GLU A 1 103 ? -13.336 10.203 11.906 1 98.25 103 GLU A C 1
ATOM 827 O O . GLU A 1 103 ? -12.695 11.109 11.367 1 98.25 103 GLU A O 1
ATOM 832 N N . LYS A 1 104 ? -13.664 10.195 13.188 1 98.31 104 LYS A N 1
ATOM 833 C CA . LYS A 1 104 ? -13.227 11.281 14.062 1 98.31 104 LYS A CA 1
ATOM 834 C C . LYS A 1 104 ? -11.711 11.398 14.086 1 98.31 104 LYS A C 1
ATOM 836 O O . LYS A 1 104 ? -11.156 12.492 13.922 1 98.31 104 LYS A O 1
ATOM 841 N N . LEU A 1 105 ? -11.031 10.258 14.312 1 98.38 105 LEU A N 1
ATOM 842 C CA . LEU A 1 105 ? -9.578 10.281 14.375 1 98.38 105 LEU A CA 1
ATOM 843 C C . LEU A 1 105 ? -8.977 10.609 13.016 1 98.38 105 LEU A C 1
ATOM 845 O O . LEU A 1 105 ? -7.949 11.281 12.93 1 98.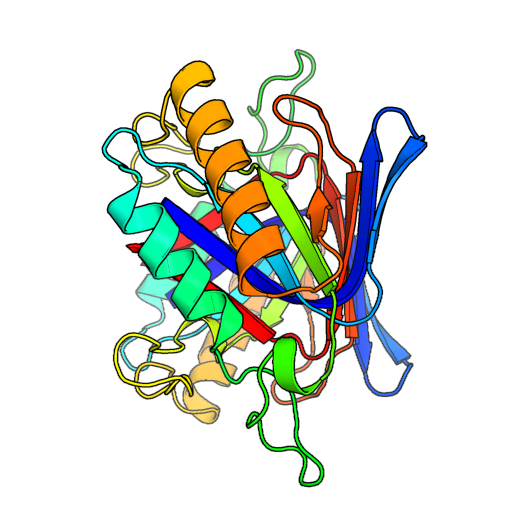38 105 LEU A O 1
ATOM 849 N N . TYR A 1 106 ? -9.602 10.148 12.008 1 98.56 106 TYR A N 1
ATOM 850 C CA . TYR A 1 106 ? -9.195 10.453 10.641 1 98.56 106 TYR A CA 1
ATOM 851 C C . TYR A 1 106 ? -9.242 11.961 10.383 1 98.56 106 TYR A C 1
ATOM 853 O O . TYR A 1 106 ? -8.266 12.539 9.898 1 98.56 106 TYR A O 1
ATOM 861 N N . GLU A 1 107 ? -10.25 12.586 10.734 1 98.56 107 GLU A N 1
ATOM 862 C CA . GLU A 1 107 ? -10.406 14.023 10.555 1 98.56 107 GLU A CA 1
ATOM 863 C C . GLU A 1 107 ? -9.406 14.797 11.406 1 98.56 107 GLU A C 1
ATOM 865 O O . GLU A 1 107 ? -8.867 15.812 10.961 1 98.56 107 GLU A O 1
ATOM 870 N N . LYS A 1 108 ? -9.258 14.312 12.633 1 98.69 108 LYS A N 1
ATOM 871 C CA . LYS A 1 108 ? -8.266 14.953 13.5 1 98.69 108 LYS A CA 1
ATOM 872 C C . LYS A 1 108 ? -6.875 14.883 12.883 1 98.69 108 LYS A C 1
ATOM 874 O O . LYS A 1 108 ? -6.098 15.836 12.984 1 98.69 108 LYS A O 1
ATOM 879 N N . MET A 1 109 ? -6.551 13.789 12.266 1 98.69 109 MET A N 1
ATOM 880 C CA . MET A 1 109 ? -5.246 13.648 11.625 1 98.69 109 MET A CA 1
ATOM 881 C C . MET A 1 109 ? -5.094 14.664 10.492 1 98.69 109 MET A C 1
ATOM 883 O O . MET A 1 109 ? -4.047 15.297 10.359 1 98.69 109 MET A O 1
ATOM 887 N N . ILE A 1 110 ? -6.129 14.805 9.672 1 98.62 110 ILE A N 1
ATOM 888 C CA . ILE A 1 110 ? -6.109 15.742 8.555 1 98.62 110 ILE A CA 1
ATOM 889 C C . ILE A 1 110 ? -5.84 17.156 9.078 1 98.62 110 ILE A C 1
ATOM 891 O O . ILE A 1 110 ? -4.973 17.859 8.555 1 98.62 110 ILE A O 1
ATOM 895 N N . ARG A 1 111 ? -6.562 17.516 10.086 1 98.44 111 ARG A N 1
ATOM 896 C CA . ARG A 1 111 ? -6.387 18.844 10.672 1 98.44 111 ARG A CA 1
ATOM 897 C C . ARG A 1 111 ? -4.98 19.016 11.227 1 98.44 111 ARG A C 1
ATOM 899 O O . ARG A 1 111 ? -4.355 20.062 11.047 1 98.44 111 ARG A O 1
ATOM 906 N N . TYR A 1 112 ? -4.531 17.984 11.93 1 98.75 112 TYR A N 1
ATOM 907 C CA . TYR A 1 112 ? -3.195 18.031 12.508 1 98.75 112 TYR A CA 1
ATOM 908 C C . TYR A 1 112 ? -2.135 18.219 11.438 1 98.75 112 TYR A C 1
ATOM 910 O O . TYR A 1 112 ? -1.236 19.047 11.578 1 98.75 112 TYR A O 1
ATOM 918 N N . LEU A 1 113 ? -2.229 17.453 10.367 1 98.81 113 LEU A N 1
ATOM 919 C CA . LEU A 1 113 ? -1.277 17.547 9.266 1 98.81 113 LEU A CA 1
ATOM 920 C C . LEU A 1 113 ? -1.325 18.922 8.625 1 98.81 113 LEU A C 1
ATOM 922 O O . LEU A 1 113 ? -0.285 19.5 8.281 1 98.81 113 LEU A O 1
ATOM 926 N N . LYS A 1 114 ? -2.512 19.453 8.422 1 98.25 114 LYS A N 1
ATOM 927 C CA . LYS A 1 114 ? -2.668 20.781 7.828 1 98.25 114 LYS A CA 1
ATOM 928 C C . LYS A 1 114 ? -1.972 21.844 8.672 1 98.25 114 LYS A C 1
ATOM 930 O O . LYS A 1 114 ? -1.185 22.641 8.156 1 98.25 114 LYS A O 1
ATOM 935 N N . VAL A 1 115 ? -2.154 21.797 9.953 1 97.75 115 VAL A N 1
ATOM 936 C CA . VAL A 1 115 ? -1.687 22.828 10.875 1 97.75 115 VAL A CA 1
ATOM 937 C C . VAL A 1 115 ? -0.172 22.719 11.039 1 97.75 115 VAL A C 1
ATOM 939 O O . VAL A 1 115 ? 0.522 23.734 11.102 1 97.75 115 VAL A O 1
ATOM 942 N N . HIS A 1 116 ? 0.343 21.531 11.023 1 98 116 HIS A N 1
ATOM 943 C CA . HIS A 1 116 ? 1.731 21.359 11.43 1 98 116 HIS A CA 1
ATOM 944 C C . HIS A 1 116 ? 2.654 21.25 10.219 1 98 116 HIS A C 1
ATOM 946 O O . HIS A 1 116 ? 3.879 21.328 10.359 1 98 116 HIS A O 1
ATOM 952 N N . SER A 1 117 ? 2.123 21.062 9.031 1 97.5 117 SER A N 1
ATOM 953 C CA . SER A 1 117 ? 2.986 20.922 7.859 1 97.5 117 SER A CA 1
ATOM 954 C 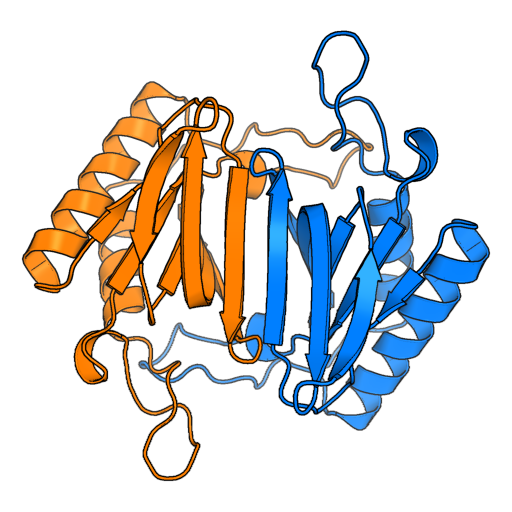C . SER A 1 117 ? 2.988 22.188 7.016 1 97.5 117 SER A C 1
ATOM 956 O O . SER A 1 117 ? 4.012 22.562 6.438 1 97.5 117 SER A O 1
ATOM 958 N N . GLY A 1 118 ? 1.806 22.844 6.957 1 96.06 118 GLY A N 1
ATOM 959 C CA . GLY A 1 118 ? 1.631 23.953 6.023 1 96.06 118 GLY A CA 1
ATOM 960 C C . GLY A 1 118 ? 1.549 23.5 4.578 1 96.06 118 GLY A C 1
ATOM 961 O O . GLY A 1 118 ? 1.699 24.312 3.66 1 96.06 118 GLY A O 1
ATOM 962 N N . LEU A 1 119 ? 1.45 22.25 4.328 1 98.38 119 LEU A N 1
ATOM 963 C CA . LEU A 1 119 ? 1.37 21.672 2.994 1 98.38 119 LEU A CA 1
ATOM 964 C C . LEU A 1 119 ? -0.08 21.562 2.535 1 98.38 119 LEU A C 1
ATOM 966 O O . LEU A 1 119 ? -1.003 21.719 3.336 1 98.38 119 LEU A O 1
ATOM 970 N N . ASN A 1 120 ? -0.244 21.391 1.229 1 98.56 120 ASN A N 1
ATOM 971 C CA . ASN A 1 120 ? -1.557 21.031 0.705 1 98.56 120 ASN A CA 1
ATOM 972 C C . ASN A 1 120 ? -1.947 19.609 1.112 1 98.56 120 ASN A C 1
ATOM 974 O O . ASN A 1 120 ? -1.227 18.656 0.819 1 98.56 120 ASN A O 1
ATOM 978 N N . ILE A 1 121 ? -3.031 19.5 1.834 1 98.81 121 ILE A N 1
ATOM 979 C CA . ILE A 1 121 ? -3.561 18.203 2.258 1 98.81 121 ILE A CA 1
ATOM 980 C C . ILE A 1 121 ? -4.879 17.938 1.538 1 98.81 121 ILE A C 1
ATOM 982 O O . ILE A 1 121 ? -5.836 18.703 1.661 1 98.81 121 ILE A O 1
ATOM 986 N N . GLU A 1 122 ? -4.906 16.922 0.731 1 98.81 122 GLU A N 1
ATOM 987 C CA . GLU A 1 122 ? -6.121 16.438 0.077 1 98.81 122 GLU A CA 1
ATOM 988 C C . GLU A 1 122 ? -6.629 15.156 0.729 1 98.81 122 GLU A C 1
ATOM 990 O O . GLU A 1 122 ? -5.898 14.508 1.478 1 98.81 122 GLU A O 1
ATOM 995 N N . THR A 1 123 ? -7.879 14.836 0.47 1 98.75 123 THR A N 1
ATOM 996 C CA . THR A 1 123 ? -8.469 13.719 1.197 1 98.75 123 THR A CA 1
ATOM 997 C C . THR A 1 123 ? -9.344 12.875 0.275 1 98.75 123 THR A C 1
ATOM 999 O O . THR A 1 123 ? -9.773 13.344 -0.78 1 98.75 123 THR A O 1
ATOM 1002 N N . GLY A 1 124 ? -9.484 11.633 0.637 1 97.88 124 GLY A N 1
ATOM 1003 C CA . GLY A 1 124 ? -10.617 10.867 0.138 1 97.88 124 GLY A CA 1
ATOM 1004 C C . GLY A 1 124 ? -11.914 11.18 0.851 1 97.88 124 GLY A C 1
ATOM 1005 O O . GLY A 1 124 ? -12.102 12.289 1.355 1 97.88 124 GLY A O 1
ATOM 1006 N N . ARG A 1 125 ? -12.852 10.25 0.685 1 97 125 ARG A N 1
ATOM 1007 C CA . ARG A 1 125 ? -14.141 10.391 1.347 1 97 125 ARG A CA 1
ATOM 1008 C C . ARG A 1 125 ? -14.438 9.18 2.23 1 97 125 ARG A C 1
ATOM 1010 O O . ARG A 1 125 ? -14.555 8.055 1.735 1 97 125 ARG A O 1
ATOM 1017 N N . PHE A 1 126 ? -14.57 9.453 3.512 1 95.56 126 PHE A N 1
ATOM 1018 C CA . PHE A 1 126 ? -14.797 8.383 4.477 1 95.56 126 PHE A CA 1
ATOM 1019 C C . PHE A 1 126 ? -16.094 7.641 4.164 1 95.56 126 PHE A C 1
ATOM 1021 O O . PHE A 1 126 ? -17.141 8.258 3.951 1 95.56 126 PHE A O 1
ATOM 1028 N N . GLY A 1 127 ? -15.961 6.297 4.047 1 92.94 127 GLY A N 1
ATOM 1029 C CA . GLY A 1 127 ? -17.141 5.453 3.9 1 92.94 127 GLY A CA 1
ATOM 1030 C C . GLY A 1 127 ? -17.594 5.309 2.461 1 92.94 127 GLY A C 1
ATOM 1031 O O . GLY A 1 127 ? -18.562 4.598 2.178 1 92.94 127 GLY A O 1
ATOM 1032 N N . ALA A 1 128 ? -16.875 5.883 1.544 1 95.25 128 ALA A N 1
ATOM 1033 C CA . ALA A 1 128 ? -17.281 5.855 0.14 1 95.25 128 ALA A CA 1
ATOM 1034 C C . ALA A 1 128 ? -16.406 4.887 -0.659 1 95.25 128 ALA A C 1
ATOM 1036 O O . ALA A 1 128 ? -15.25 4.652 -0.312 1 95.25 128 ALA A O 1
ATOM 1037 N N . TYR A 1 129 ? -17.031 4.293 -1.687 1 96.62 129 TYR A N 1
ATOM 1038 C CA . TYR A 1 129 ? -16.219 3.656 -2.719 1 96.62 129 TYR A CA 1
ATOM 1039 C C . TYR A 1 129 ? -15.367 4.688 -3.449 1 96.62 129 TYR A C 1
ATOM 1041 O O . TYR A 1 129 ? -15.875 5.711 -3.91 1 96.62 129 TYR A O 1
ATOM 1049 N N . MET A 1 130 ? -14.094 4.406 -3.527 1 98.44 130 MET A N 1
ATOM 1050 C CA . MET A 1 130 ? -13.164 5.355 -4.129 1 98.44 130 MET A CA 1
ATOM 1051 C C . MET A 1 130 ? -12.281 4.668 -5.172 1 98.44 130 MET A C 1
ATOM 1053 O O . MET A 1 130 ? -11.758 3.58 -4.93 1 98.44 130 MET A O 1
ATOM 1057 N N . ASP A 1 131 ? -12.234 5.242 -6.301 1 98.5 131 ASP A N 1
ATOM 1058 C CA . ASP A 1 131 ? -11.195 4.957 -7.277 1 98.5 131 ASP A CA 1
ATOM 1059 C C . ASP A 1 131 ? -9.938 5.777 -7 1 98.5 131 ASP A C 1
ATOM 1061 O O . ASP A 1 131 ? -9.914 6.988 -7.234 1 98.5 131 ASP A O 1
ATOM 1065 N N . VAL A 1 132 ? -8.938 5.148 -6.426 1 98.88 132 VAL A N 1
ATOM 1066 C CA . VAL A 1 132 ? -7.727 5.855 -6.031 1 98.88 132 VAL A CA 1
ATOM 1067 C C . VAL A 1 132 ? -6.613 5.586 -7.047 1 98.88 132 VAL A C 1
ATOM 1069 O O . VAL A 1 132 ? -6.148 4.449 -7.172 1 98.88 132 VAL A O 1
ATOM 1072 N N . ARG A 1 133 ? -6.168 6.594 -7.754 1 98.81 133 ARG A N 1
ATOM 1073 C CA . ARG A 1 133 ? -5.117 6.492 -8.766 1 98.81 133 ARG A CA 1
ATOM 1074 C C . ARG A 1 133 ? -3.771 6.938 -8.203 1 98.81 133 ARG A C 1
ATOM 1076 O O . ARG A 1 133 ? -3.637 8.062 -7.719 1 98.81 133 ARG A O 1
ATOM 1083 N N . ILE A 1 134 ? -2.883 6.02 -8.227 1 98.88 134 ILE A N 1
ATOM 1084 C CA . ILE A 1 134 ? -1.589 6.211 -7.582 1 98.88 134 ILE A CA 1
ATOM 1085 C C . ILE A 1 134 ? -0.471 6.051 -8.609 1 98.88 134 ILE A C 1
ATOM 1087 O O . ILE A 1 134 ? -0.413 5.047 -9.328 1 98.88 134 ILE A O 1
ATOM 1091 N N . ARG A 1 135 ? 0.305 7.027 -8.805 1 98.75 135 ARG A N 1
ATOM 1092 C CA . ARG A 1 135 ? 1.584 6.879 -9.492 1 98.75 135 ARG A CA 1
ATOM 1093 C C . ARG A 1 135 ? 2.74 6.859 -8.5 1 98.75 135 ARG A C 1
ATOM 1095 O O . ARG A 1 135 ? 3.254 7.91 -8.117 1 98.75 135 ARG A O 1
ATOM 1102 N N . ASN A 1 136 ? 3.119 5.602 -8.086 1 98.81 136 ASN A N 1
ATOM 1103 C CA . ASN A 1 136 ? 4.156 5.379 -7.086 1 98.81 136 ASN A CA 1
ATO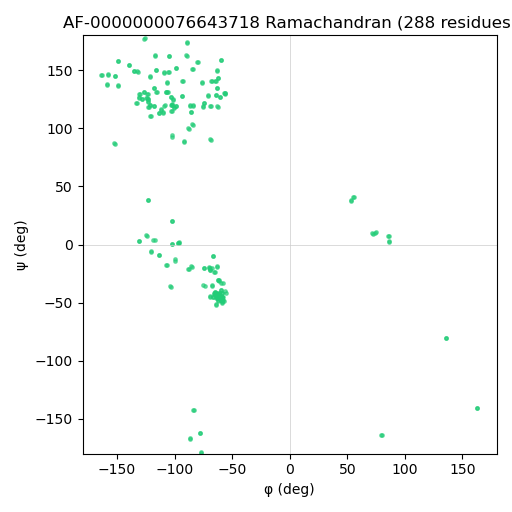M 1104 C C . ASN A 1 136 ? 5.551 5.613 -7.66 1 98.81 136 ASN A C 1
ATOM 1106 O O . ASN A 1 136 ? 5.945 4.965 -8.633 1 98.81 136 ASN A O 1
ATOM 1110 N N . ASP A 1 137 ? 6.266 6.547 -7.117 1 97.75 137 ASP A N 1
ATOM 1111 C CA . ASP A 1 137 ? 7.586 6.977 -7.566 1 97.75 137 ASP A CA 1
ATOM 1112 C C . ASP A 1 137 ? 8.688 6.152 -6.906 1 97.75 137 ASP A C 1
ATOM 1114 O O . ASP A 1 137 ? 9.016 6.363 -5.734 1 97.75 137 ASP A O 1
ATOM 1118 N N . GLY A 1 138 ? 9.219 5.078 -7.777 1 94 138 GLY A N 1
ATOM 1119 C CA . GLY A 1 138 ? 10.242 4.238 -7.172 1 94 138 GLY A CA 1
ATOM 1120 C C . GLY A 1 138 ? 10.031 2.76 -7.434 1 94 138 GLY A C 1
ATOM 1121 O O . GLY A 1 138 ? 10.641 2.191 -8.344 1 94 138 GLY A O 1
ATOM 1122 N N . PRO A 1 139 ? 9.195 2.166 -6.727 1 97.81 139 PRO A N 1
ATOM 1123 C CA . PRO A 1 139 ? 8.289 2.637 -5.676 1 97.81 139 PRO A CA 1
ATOM 1124 C C . PRO A 1 139 ? 8.969 2.707 -4.305 1 97.81 139 PRO A C 1
ATOM 1126 O O . PRO A 1 139 ? 9.945 2.002 -4.062 1 97.81 139 PRO A O 1
ATOM 1129 N N . VAL A 1 140 ? 8.516 3.6 -3.463 1 98.5 140 VAL A N 1
ATOM 1130 C CA . VAL A 1 140 ? 8.844 3.703 -2.045 1 98.5 140 VAL A CA 1
ATOM 1131 C C . VAL A 1 140 ? 7.574 3.588 -1.208 1 98.5 140 VAL A C 1
ATOM 1133 O O . VAL A 1 140 ? 6.723 4.477 -1.234 1 98.5 140 VAL A O 1
ATOM 1136 N N . THR A 1 141 ? 7.434 2.518 -0.501 1 98.81 141 THR A N 1
ATOM 1137 C CA . THR A 1 141 ? 6.273 2.236 0.335 1 98.81 141 THR A CA 1
ATOM 1138 C C . THR A 1 141 ? 6.703 1.798 1.731 1 98.81 141 THR A C 1
ATOM 1140 O O . THR A 1 141 ? 7.555 0.918 1.876 1 98.81 141 THR A O 1
ATOM 1143 N N . LEU A 1 142 ? 6.215 2.428 2.74 1 98.69 142 LEU A N 1
ATOM 1144 C CA . LEU A 1 142 ? 6.422 2.035 4.129 1 98.69 142 LEU A CA 1
ATOM 1145 C C . LEU A 1 142 ? 5.105 1.644 4.789 1 98.69 142 LEU A C 1
ATOM 1147 O O . LEU A 1 142 ? 4.039 2.104 4.371 1 98.69 142 LEU A O 1
ATOM 1151 N N . VAL A 1 143 ? 5.16 0.762 5.723 1 98.62 143 VAL A N 1
ATOM 1152 C CA . VAL A 1 143 ? 4.047 0.458 6.613 1 98.62 143 VAL A CA 1
ATOM 1153 C C . VAL A 1 143 ? 4.359 0.961 8.023 1 98.62 143 VAL A C 1
ATOM 1155 O O . VAL A 1 143 ? 5.289 0.476 8.672 1 98.62 143 VAL A O 1
ATOM 1158 N N . LEU A 1 144 ? 3.578 1.962 8.445 1 98.25 144 LEU A N 1
ATOM 1159 C CA . LEU A 1 144 ? 3.77 2.58 9.75 1 98.25 144 LEU A CA 1
ATOM 1160 C C . LEU A 1 144 ? 2.672 2.154 10.727 1 98.25 144 LEU A C 1
ATOM 1162 O O . LEU A 1 144 ? 1.508 2.039 10.336 1 98.25 144 LEU A O 1
ATOM 1166 N N . GLU A 1 145 ? 3.119 1.912 11.922 1 96.56 145 GLU A N 1
ATOM 1167 C CA . GLU A 1 145 ? 2.125 1.56 12.93 1 96.56 145 GLU A CA 1
ATOM 1168 C C . GLU A 1 145 ? 2.559 2.025 14.32 1 96.56 145 GLU A C 1
ATOM 1170 O O . GLU A 1 145 ? 3.75 2.021 14.633 1 96.56 145 GLU A O 1
ATOM 1175 N N . ARG A 1 146 ? 1.707 2.566 15.055 1 92 146 ARG A N 1
ATOM 1176 C CA . ARG A 1 146 ? 1.896 2.938 16.453 1 92 146 ARG A CA 1
ATOM 1177 C C . ARG A 1 146 ? 0.658 2.605 17.281 1 92 146 ARG A C 1
ATOM 1179 O O . ARG A 1 146 ? -0.469 2.838 16.828 1 92 146 ARG A O 1
ATOM 1186 N N . MET B 1 1 ? 8.406 -12.461 5.348 1 97.75 1 MET B N 1
ATOM 1187 C CA . MET B 1 1 ? 8.047 -11.719 4.141 1 97.75 1 MET B CA 1
ATOM 1188 C C . MET B 1 1 ? 6.848 -10.82 4.395 1 97.75 1 MET B C 1
ATOM 1190 O O . MET B 1 1 ? 5.926 -11.188 5.125 1 97.75 1 MET B O 1
ATOM 1194 N N . LYS B 1 2 ? 6.965 -9.578 3.939 1 98.56 2 LYS B N 1
ATOM 1195 C CA . LYS B 1 2 ? 5.906 -8.586 4.09 1 98.56 2 LYS B CA 1
ATOM 1196 C C . LYS B 1 2 ? 5.367 -8.148 2.729 1 98.56 2 LYS B C 1
ATOM 1198 O O . LYS B 1 2 ? 6.141 -7.848 1.815 1 98.56 2 LYS B O 1
ATOM 1203 N N . ILE B 1 3 ? 3.998 -8.141 2.559 1 98.88 3 ILE B N 1
ATOM 1204 C CA . ILE B 1 3 ? 3.387 -7.836 1.269 1 98.88 3 ILE B CA 1
ATOM 1205 C C . ILE B 1 3 ? 2.256 -6.828 1.458 1 98.88 3 ILE B C 1
ATOM 1207 O O . ILE B 1 3 ? 1.373 -7.027 2.297 1 98.88 3 ILE B O 1
ATOM 1211 N N . VAL B 1 4 ? 2.334 -5.723 0.822 1 98.94 4 VAL B N 1
ATOM 1212 C CA . VAL B 1 4 ? 1.17 -4.855 0.655 1 98.94 4 VAL B CA 1
ATOM 1213 C C . VAL B 1 4 ? 0.371 -5.297 -0.57 1 98.94 4 VAL B C 1
ATOM 1215 O O . VAL B 1 4 ? 0.877 -5.262 -1.693 1 98.94 4 VAL B O 1
ATOM 1218 N N . LEU B 1 5 ? -0.806 -5.766 -0.32 1 98.94 5 LEU B N 1
ATOM 1219 C CA . LEU B 1 5 ? -1.724 -6.238 -1.351 1 98.94 5 LEU B CA 1
ATOM 1220 C C . LEU B 1 5 ? -2.795 -5.195 -1.646 1 98.94 5 LEU B C 1
ATOM 1222 O O . LEU B 1 5 ? -3.482 -4.73 -0.735 1 98.94 5 LEU B O 1
ATOM 1226 N N . GLN B 1 6 ? -2.932 -4.801 -2.889 1 98.88 6 GLN B N 1
ATOM 1227 C CA . GLN B 1 6 ? -3.949 -3.834 -3.289 1 98.88 6 GLN B CA 1
ATOM 1228 C C . GLN B 1 6 ? -4.836 -4.395 -4.398 1 98.88 6 GLN B C 1
ATOM 1230 O O . GLN B 1 6 ? -4.332 -4.879 -5.414 1 98.88 6 GLN B O 1
ATOM 1235 N N . ARG B 1 7 ? -6.102 -4.375 -4.191 1 98.94 7 ARG B N 1
ATOM 1236 C CA . ARG B 1 7 ? -7.055 -4.695 -5.25 1 98.94 7 ARG B CA 1
ATOM 1237 C C . ARG B 1 7 ? -7.102 -3.588 -6.297 1 98.94 7 ARG B C 1
ATOM 1239 O O . ARG B 1 7 ? -7.324 -2.422 -5.965 1 98.94 7 ARG B O 1
ATOM 1246 N N . VAL B 1 8 ? -6.941 -3.996 -7.602 1 98.88 8 VAL B N 1
ATOM 1247 C CA . VAL B 1 8 ? -6.781 -2.951 -8.602 1 98.88 8 VAL B CA 1
ATOM 1248 C C . VAL B 1 8 ? -7.699 -3.229 -9.789 1 98.88 8 VAL B C 1
ATOM 1250 O O . VAL B 1 8 ? -7.992 -4.387 -10.102 1 98.88 8 VAL B O 1
ATOM 1253 N N . SER B 1 9 ? -8.125 -2.184 -10.391 1 98.62 9 SER B N 1
ATOM 1254 C CA . SER B 1 9 ? -8.789 -2.307 -11.68 1 98.62 9 SER B CA 1
ATOM 1255 C C . SER B 1 9 ? -7.789 -2.277 -12.828 1 98.62 9 SER B C 1
ATOM 1257 O O . SER B 1 9 ? -8.094 -2.717 -13.938 1 98.62 9 SER B O 1
ATOM 1259 N N . GLU B 1 10 ? -6.66 -1.718 -12.492 1 98.69 10 GLU B N 1
ATOM 1260 C CA . GLU B 1 10 ? -5.527 -1.68 -13.414 1 98.69 10 GLU B CA 1
ATOM 1261 C C . GLU B 1 10 ? -4.23 -1.354 -12.68 1 98.69 10 GLU B C 1
ATOM 1263 O O . GLU B 1 10 ? -4.234 -0.595 -11.703 1 98.69 10 GLU B O 1
ATOM 1268 N N . ALA B 1 11 ? -3.107 -1.933 -13.133 1 98.88 11 ALA B N 1
ATOM 1269 C CA . ALA B 1 11 ? -1.784 -1.59 -12.625 1 98.88 11 ALA B CA 1
ATOM 1270 C C . ALA B 1 11 ? -0.711 -1.81 -13.6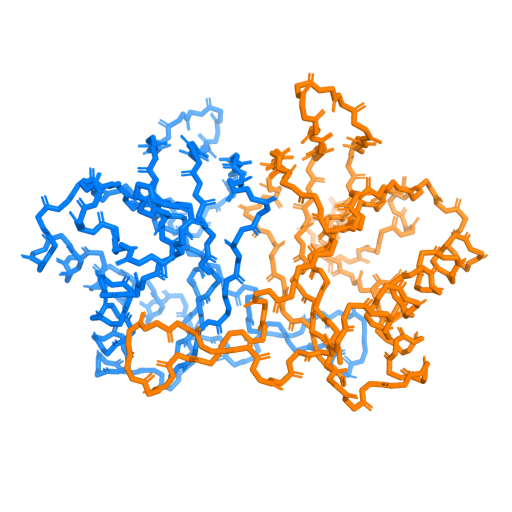88 1 98.88 11 ALA B C 1
ATOM 1272 O O . ALA B 1 11 ? -0.829 -2.711 -14.516 1 98.88 11 ALA B O 1
ATOM 1273 N N . SER B 1 12 ? 0.267 -0.981 -13.68 1 98.88 12 SER B N 1
ATOM 1274 C CA . SER B 1 12 ? 1.354 -1.124 -14.641 1 98.88 12 SER B CA 1
ATOM 1275 C C . SER B 1 12 ? 2.676 -0.632 -14.062 1 98.88 12 SER B C 1
ATOM 1277 O O . SER B 1 12 ? 2.688 0.128 -13.094 1 98.88 12 SER B O 1
ATOM 1279 N N . VAL B 1 13 ? 3.713 -1.118 -14.641 1 98.88 13 VAL B N 1
ATOM 1280 C CA . VAL B 1 13 ? 5.062 -0.749 -14.234 1 98.88 13 VAL B CA 1
ATOM 1281 C C . VAL B 1 13 ? 5.852 -0.259 -15.445 1 98.88 13 VAL B C 1
ATOM 1283 O O . VAL B 1 13 ? 5.828 -0.889 -16.5 1 98.88 13 VAL B O 1
ATOM 1286 N N . PHE B 1 14 ? 6.477 0.861 -15.266 1 98.75 14 PHE B N 1
ATOM 1287 C CA . PHE B 1 14 ? 7.336 1.43 -16.297 1 98.75 14 PHE B CA 1
ATOM 1288 C C . PHE B 1 14 ? 8.773 1.528 -15.805 1 98.75 14 PHE B C 1
ATOM 1290 O O . PHE B 1 14 ? 9.023 1.924 -14.664 1 98.75 14 PHE B O 1
ATOM 1297 N N . VAL B 1 15 ? 9.703 1.135 -16.625 1 98.25 15 VAL B N 1
ATOM 1298 C CA . VAL B 1 15 ? 11.133 1.337 -16.422 1 98.25 15 VAL B CA 1
ATOM 1299 C C . VAL B 1 15 ? 11.711 2.094 -17.625 1 98.25 15 VAL B C 1
ATOM 1301 O O . VAL B 1 15 ? 11.531 1.688 -18.766 1 98.25 15 VAL B O 1
ATOM 1304 N N . ASP B 1 16 ? 12.359 3.252 -17.359 1 96.75 16 ASP B N 1
ATOM 1305 C CA . ASP B 1 16 ? 12.883 4.078 -18.438 1 96.75 16 ASP B CA 1
ATOM 1306 C C . ASP B 1 16 ? 11.805 4.391 -19.469 1 96.75 16 ASP B C 1
ATOM 1308 O O . ASP B 1 16 ? 12.008 4.199 -20.672 1 96.75 16 ASP B O 1
ATOM 1312 N N . LYS B 1 17 ? 10.625 4.602 -19.047 1 96.06 17 LYS B N 1
ATOM 1313 C CA . LYS B 1 17 ? 9.469 5.043 -19.812 1 96.06 17 LYS B CA 1
ATOM 1314 C C . LYS B 1 17 ? 8.906 3.906 -20.672 1 96.06 17 LYS B C 1
ATOM 1316 O O . LYS B 1 17 ? 7.996 4.117 -21.469 1 96.06 17 LYS B O 1
ATOM 1321 N N . GLU B 1 18 ? 9.422 2.732 -20.391 1 98.06 18 GLU B N 1
ATOM 1322 C CA . GLU B 1 18 ? 8.891 1.556 -21.078 1 98.06 18 GLU B CA 1
ATOM 1323 C C . GLU B 1 18 ? 8.031 0.713 -20.141 1 98.06 18 GLU B C 1
ATOM 1325 O O . GLU B 1 18 ? 8.453 0.387 -19.031 1 98.06 18 GLU B O 1
ATOM 1330 N N . GLN B 1 19 ? 6.895 0.387 -20.656 1 98.5 19 GLN B N 1
ATOM 1331 C CA . GLN B 1 19 ? 6.027 -0.474 -19.859 1 98.5 19 GLN B CA 1
ATOM 1332 C C . GLN B 1 19 ? 6.535 -1.913 -19.844 1 98.5 19 GLN B C 1
ATOM 1334 O O . GLN B 1 19 ? 6.625 -2.551 -20.891 1 98.5 19 GLN B O 1
ATOM 1339 N N . ILE B 1 20 ? 6.797 -2.426 -18.672 1 98.56 20 ILE B N 1
ATOM 1340 C CA . ILE B 1 20 ? 7.391 -3.758 -18.625 1 98.56 20 ILE B CA 1
ATOM 1341 C C . ILE B 1 20 ? 6.402 -4.742 -18 1 98.56 20 ILE B C 1
ATOM 1343 O O . ILE B 1 20 ? 6.617 -5.957 -18.047 1 98.56 20 ILE B O 1
ATOM 1347 N N . GLY B 1 21 ? 5.316 -4.227 -17.453 1 98.5 21 GLY B N 1
ATOM 1348 C CA . GLY B 1 21 ? 4.258 -5.031 -16.875 1 98.5 21 GLY B CA 1
ATOM 1349 C C . GLY B 1 21 ? 2.93 -4.305 -16.797 1 98.5 21 GLY B C 1
ATOM 1350 O O . GLY B 1 21 ? 2.891 -3.08 -16.672 1 98.5 21 GLY B O 1
ATOM 1351 N N . HIS B 1 22 ? 1.918 -5.059 -16.953 1 98.75 22 HIS B N 1
ATOM 1352 C CA . HIS B 1 22 ? 0.577 -4.488 -16.906 1 98.75 22 HIS B CA 1
ATOM 1353 C C . HIS B 1 22 ? -0.467 -5.555 -16.594 1 98.75 22 HIS B C 1
ATOM 1355 O O . HIS B 1 22 ? -0.389 -6.672 -17.109 1 98.75 22 HIS B O 1
ATOM 1361 N N . ILE B 1 23 ? -1.373 -5.188 -15.758 1 98.88 23 ILE B N 1
ATOM 1362 C CA . ILE B 1 23 ? -2.52 -6.059 -15.523 1 98.88 23 ILE B CA 1
ATOM 1363 C C . ILE B 1 23 ? -3.803 -5.23 -15.516 1 98.88 23 ILE B C 1
ATOM 1365 O O . ILE B 1 23 ? -3.779 -4.043 -15.18 1 98.88 23 ILE B O 1
ATOM 1369 N N . SER B 1 24 ? -4.809 -5.883 -15.93 1 97.69 24 SER B N 1
ATOM 1370 C CA . SER B 1 24 ? -6.148 -5.359 -15.688 1 97.69 24 SER B CA 1
ATOM 1371 C C . SER B 1 24 ? -6.645 -5.723 -14.297 1 97.69 24 SER B C 1
ATOM 1373 O O . SER B 1 24 ? -5.855 -5.832 -13.359 1 97.69 24 SER B O 1
ATOM 1375 N N . HIS B 1 25 ? -7.879 -6.035 -14.086 1 98.25 25 HIS B N 1
ATOM 1376 C CA . HIS B 1 25 ? -8.453 -6.293 -12.773 1 98.25 25 HIS B CA 1
ATOM 1377 C C . HIS B 1 25 ? -7.699 -7.406 -12.047 1 98.25 25 HIS B C 1
ATOM 1379 O O . HIS B 1 25 ? -7.316 -8.398 -12.664 1 98.25 25 HIS B O 1
ATOM 1385 N N . GLY B 1 26 ? -7.324 -7.168 -10.828 1 98.81 26 GLY B N 1
ATOM 1386 C CA . GLY B 1 26 ? -6.617 -8.164 -10.047 1 98.81 26 GLY B CA 1
ATOM 1387 C C . GLY B 1 26 ? -5.91 -7.582 -8.836 1 98.81 26 GLY B C 1
ATOM 1388 O O . GLY B 1 26 ? -6.473 -6.758 -8.117 1 98.81 26 GLY B O 1
ATOM 1389 N N . LEU B 1 27 ? -4.668 -8.109 -8.562 1 98.94 27 LEU B N 1
ATOM 1390 C CA . LEU B 1 27 ? -3.936 -7.727 -7.359 1 98.94 27 LEU B CA 1
ATOM 1391 C C . LEU B 1 27 ? -2.561 -7.176 -7.715 1 98.94 27 LEU B C 1
ATOM 1393 O O . LEU B 1 27 ? -1.854 -7.746 -8.547 1 98.94 27 LEU B O 1
ATOM 1397 N N . LEU B 1 28 ? -2.271 -6.059 -7.188 1 98.94 28 LEU B N 1
ATOM 1398 C CA . LEU B 1 28 ? -0.887 -5.605 -7.109 1 98.94 28 LEU B CA 1
ATOM 1399 C C . LEU B 1 28 ? -0.26 -5.996 -5.777 1 98.94 28 LEU B C 1
ATOM 1401 O O . LEU B 1 28 ? -0.844 -5.758 -4.719 1 98.94 28 LEU B O 1
ATOM 1405 N N . LEU B 1 29 ? 0.875 -6.637 -5.84 1 98.94 29 LEU B N 1
ATOM 1406 C CA . LEU B 1 29 ? 1.628 -7.027 -4.652 1 98.94 29 LEU B CA 1
ATOM 1407 C C . LEU B 1 29 ? 2.951 -6.27 -4.574 1 98.94 29 LEU B C 1
ATOM 1409 O O . LEU B 1 29 ? 3.801 -6.406 -5.457 1 98.94 29 LEU B O 1
ATOM 1413 N N . LEU B 1 30 ? 3.113 -5.422 -3.615 1 98.94 30 LEU B N 1
ATOM 1414 C CA . LEU B 1 30 ? 4.43 -4.926 -3.232 1 98.94 30 LEU B CA 1
ATOM 1415 C C . LEU B 1 30 ? 5.094 -5.863 -2.227 1 98.94 30 LEU B C 1
ATOM 1417 O O . LEU B 1 30 ? 4.594 -6.039 -1.112 1 98.94 30 LEU B O 1
ATOM 1421 N N . VAL B 1 31 ? 6.23 -6.402 -2.582 1 98.81 31 VAL B N 1
ATOM 1422 C CA . VAL B 1 31 ? 6.766 -7.539 -1.843 1 98.81 31 VAL B CA 1
ATOM 1423 C C . VAL B 1 31 ? 8.109 -7.164 -1.217 1 98.81 31 VAL B C 1
ATOM 1425 O O . VAL B 1 31 ? 9.055 -6.82 -1.926 1 98.81 31 VAL B O 1
ATOM 1428 N N . GLY B 1 32 ? 8.172 -7.23 0.078 1 98.62 32 GLY B N 1
ATOM 1429 C CA . GLY B 1 32 ? 9.414 -7.121 0.821 1 98.62 32 GLY B CA 1
ATOM 1430 C C . GLY B 1 32 ? 9.875 -8.445 1.41 1 98.62 32 GLY B C 1
ATOM 1431 O O . GLY B 1 32 ? 9.086 -9.164 2.021 1 98.62 32 GLY B O 1
ATOM 1432 N N . VAL B 1 33 ? 11.125 -8.781 1.211 1 98.62 33 VAL B N 1
ATOM 1433 C CA . VAL B 1 33 ? 11.695 -10.023 1.718 1 98.62 33 VAL B CA 1
ATOM 1434 C C . VAL B 1 33 ? 12.547 -9.734 2.953 1 98.62 33 VAL B C 1
ATOM 1436 O O . VAL B 1 33 ? 13.422 -8.867 2.926 1 98.62 33 VAL B O 1
ATOM 1439 N N . HIS B 1 34 ? 12.281 -10.414 4.031 1 98.38 34 HIS B N 1
ATOM 1440 C CA . HIS B 1 34 ? 13.055 -10.305 5.266 1 98.38 34 HIS B CA 1
ATOM 1441 C C . HIS B 1 34 ? 14.344 -11.109 5.188 1 98.38 34 HIS B C 1
ATOM 1443 O O . HIS B 1 34 ? 14.398 -12.125 4.492 1 98.38 34 HIS B O 1
ATOM 1449 N N . GLU B 1 35 ? 15.281 -10.766 5.953 1 97.62 35 GLU B N 1
ATOM 1450 C CA . GLU B 1 35 ? 16.562 -11.445 5.945 1 97.62 35 GLU B CA 1
ATOM 1451 C C . GLU B 1 35 ? 16.438 -12.891 6.418 1 97.62 35 GLU B C 1
ATOM 1453 O O . GLU B 1 35 ? 17.188 -13.766 5.988 1 97.62 35 GLU B O 1
ATOM 1458 N N . GLU B 1 36 ? 15.422 -13.227 7.18 1 97.69 36 GLU B N 1
ATOM 1459 C CA . GLU B 1 36 ? 15.266 -14.57 7.738 1 97.69 36 GLU B CA 1
ATOM 1460 C C . GLU B 1 36 ? 14.234 -15.375 6.953 1 97.69 36 GLU B C 1
ATOM 1462 O O . GLU B 1 36 ? 13.938 -16.516 7.305 1 97.69 36 GLU B O 1
ATOM 1467 N N . ASP B 1 37 ? 13.68 -14.812 5.957 1 97.94 37 ASP B N 1
ATOM 1468 C CA . ASP B 1 37 ? 12.641 -15.5 5.191 1 97.94 37 ASP B CA 1
ATOM 1469 C C . ASP B 1 37 ? 13.188 -16.766 4.531 1 97.94 37 ASP B C 1
ATOM 1471 O O . ASP B 1 37 ? 14.336 -16.781 4.09 1 97.94 37 ASP B O 1
ATOM 1475 N N . GLU B 1 38 ? 12.398 -17.719 4.5 1 97.12 38 GLU B N 1
ATOM 1476 C CA . GLU B 1 38 ? 12.633 -18.938 3.729 1 97.12 38 GLU B CA 1
ATOM 1477 C C . GLU B 1 38 ? 11.461 -19.25 2.805 1 97.12 38 GLU B C 1
ATOM 1479 O O . GLU B 1 38 ? 10.461 -18.516 2.805 1 97.12 38 GLU B O 1
ATOM 1484 N N . GLU B 1 39 ? 11.617 -20.266 2.051 1 97.62 39 GLU B N 1
ATOM 1485 C CA . GLU B 1 39 ? 10.633 -20.609 1.035 1 97.62 39 GLU B CA 1
ATOM 1486 C C . GLU B 1 39 ? 9.273 -20.922 1.667 1 97.62 39 GLU B C 1
ATOM 1488 O O . GLU B 1 39 ? 8.227 -20.641 1.073 1 97.62 39 GLU B O 1
ATOM 1493 N N . GLU B 1 40 ? 9.336 -21.438 2.854 1 97.56 40 GLU B N 1
ATOM 1494 C CA . GLU B 1 40 ? 8.094 -21.797 3.525 1 97.56 40 GLU B CA 1
ATOM 1495 C C . GLU B 1 40 ? 7.207 -20.578 3.76 1 97.56 40 GLU B C 1
ATOM 1497 O O . GLU B 1 40 ? 5.992 -20.641 3.561 1 97.56 40 GLU B O 1
ATOM 1502 N N . GLN B 1 41 ? 7.801 -19.453 4.27 1 96.94 41 GLN B N 1
ATOM 1503 C CA . GLN B 1 41 ? 7.051 -18.219 4.473 1 96.94 41 GLN B CA 1
ATOM 1504 C C . GLN B 1 41 ? 6.496 -17.688 3.154 1 96.94 41 GLN B C 1
ATOM 1506 O O . GLN B 1 41 ? 5.344 -17.266 3.088 1 96.94 41 GLN B O 1
ATOM 1511 N N . MET B 1 42 ? 7.309 -17.766 2.154 1 98.12 42 MET B N 1
ATOM 1512 C CA . MET B 1 42 ? 6.93 -17.297 0.824 1 98.12 42 MET B CA 1
ATOM 1513 C C . MET B 1 42 ? 5.746 -18.094 0.287 1 98.12 42 MET B C 1
ATOM 1515 O O . MET B 1 42 ? 4.766 -17.516 -0.187 1 98.12 42 MET B O 1
ATOM 1519 N N . GLN B 1 43 ? 5.852 -19.422 0.388 1 98.38 43 GLN B N 1
ATOM 1520 C CA . GLN B 1 43 ? 4.797 -20.281 -0.134 1 98.38 43 GLN B CA 1
ATOM 1521 C C . GLN B 1 43 ? 3.49 -20.078 0.623 1 98.38 43 GLN B C 1
ATOM 1523 O O . GLN B 1 43 ? 2.414 -20.062 0.021 1 98.38 43 GLN B O 1
ATOM 1528 N N . TRP B 1 44 ? 3.604 -19.953 1.902 1 97.69 44 TRP B N 1
ATOM 1529 C CA . TRP B 1 44 ? 2.408 -19.734 2.711 1 97.69 44 TRP B CA 1
ATOM 1530 C C . TRP B 1 44 ? 1.686 -18.453 2.277 1 97.69 44 TRP B C 1
ATOM 1532 O O . TRP B 1 44 ? 0.465 -18.469 2.098 1 97.69 44 TRP B O 1
ATOM 1542 N N . LEU B 1 45 ? 2.408 -17.391 2.129 1 98.25 45 LEU B N 1
ATOM 1543 C CA . LEU B 1 45 ? 1.813 -16.109 1.744 1 98.25 45 LEU B CA 1
ATOM 1544 C C . LEU B 1 45 ? 1.229 -16.188 0.337 1 98.25 45 LEU B C 1
ATOM 1546 O O . LEU B 1 45 ? 0.151 -15.648 0.079 1 98.25 45 LEU B O 1
ATOM 1550 N N . ALA B 1 46 ? 1.968 -16.828 -0.561 1 98.56 46 ALA B N 1
ATOM 1551 C CA . ALA B 1 46 ? 1.466 -16.984 -1.924 1 98.56 46 ALA B CA 1
ATOM 1552 C C . ALA B 1 46 ? 0.132 -17.734 -1.936 1 98.56 46 ALA B C 1
ATOM 1554 O O . ALA B 1 46 ? -0.81 -17.312 -2.615 1 98.56 46 ALA B O 1
ATOM 1555 N N . ASP B 1 47 ? 0.086 -18.812 -1.156 1 98.25 47 ASP B N 1
ATOM 1556 C CA . ASP B 1 47 ? -1.153 -19.578 -1.056 1 98.25 47 ASP B CA 1
ATOM 1557 C C . ASP B 1 47 ? -2.281 -18.734 -0.486 1 98.25 47 ASP B C 1
ATOM 1559 O O . ASP B 1 47 ? -3.414 -18.781 -0.972 1 98.25 47 ASP B O 1
ATOM 1563 N N . LYS B 1 48 ? -1.946 -18.016 0.564 1 98.31 48 LYS B N 1
ATOM 1564 C CA . LYS B 1 48 ? -2.939 -17.156 1.193 1 98.31 48 LYS B CA 1
ATOM 1565 C C . LYS B 1 48 ? -3.475 -16.125 0.203 1 98.31 48 LYS B C 1
ATOM 1567 O O . LYS B 1 48 ? -4.688 -15.922 0.106 1 98.31 48 LYS B O 1
ATOM 1572 N N . ILE B 1 49 ? -2.617 -15.484 -0.558 1 98.62 49 ILE B N 1
ATOM 1573 C CA . ILE B 1 49 ? -2.963 -14.445 -1.514 1 98.62 49 ILE B CA 1
ATOM 1574 C C . ILE B 1 49 ? -3.943 -14.992 -2.547 1 98.62 49 ILE B C 1
ATOM 1576 O O . ILE B 1 49 ? -4.922 -14.328 -2.898 1 98.62 49 ILE B O 1
ATOM 1580 N N . LEU B 1 50 ? -3.725 -16.188 -3.002 1 98.69 50 LEU B N 1
ATOM 1581 C CA . LEU B 1 50 ? -4.535 -16.781 -4.059 1 98.69 50 LEU B CA 1
ATOM 1582 C C . LEU B 1 50 ? -5.934 -17.109 -3.547 1 98.69 50 LEU B C 1
ATOM 1584 O O . LEU B 1 50 ? -6.875 -17.234 -4.332 1 98.69 50 LEU B O 1
ATOM 1588 N N . LYS B 1 51 ? -6.059 -17.219 -2.238 1 98.25 51 LYS B N 1
ATOM 1589 C CA . LYS B 1 51 ? -7.32 -17.688 -1.669 1 98.25 51 LYS B CA 1
ATOM 1590 C C . LYS B 1 51 ? -8.078 -16.547 -1.011 1 98.25 51 LYS B C 1
ATOM 1592 O O . LYS B 1 51 ? -9.273 -16.672 -0.723 1 98.25 51 LYS B O 1
ATOM 1597 N N . LEU B 1 52 ? -7.457 -15.453 -0.708 1 98.5 52 LEU B N 1
ATOM 1598 C CA . LEU B 1 52 ? -8.055 -14.328 0.006 1 98.5 52 LEU B CA 1
ATOM 1599 C C . LEU B 1 52 ? -9.297 -13.82 -0.722 1 98.5 52 LEU B C 1
ATOM 1601 O O . LEU B 1 52 ? -9.258 -13.602 -1.937 1 98.5 52 LEU B O 1
ATOM 1605 N N . ARG B 1 53 ? -10.359 -13.656 -0.024 1 98.5 53 ARG B N 1
ATOM 1606 C CA . ARG B 1 53 ? -11.617 -13.172 -0.592 1 98.5 53 ARG B CA 1
ATOM 1607 C C . ARG B 1 53 ? -11.719 -11.656 -0.478 1 98.5 53 ARG B C 1
ATOM 1609 O O . ARG B 1 53 ? -12.328 -11.133 0.461 1 98.5 53 ARG B O 1
ATOM 1616 N N . VAL B 1 54 ? -11.203 -10.969 -1.491 1 98.31 54 VAL B N 1
ATOM 1617 C CA . VAL B 1 54 ? -11.117 -9.516 -1.424 1 98.31 54 VAL B CA 1
ATOM 1618 C C . VAL B 1 54 ? -11.828 -8.906 -2.633 1 98.31 54 VAL B C 1
ATOM 1620 O O . VAL B 1 54 ? -11.742 -7.695 -2.861 1 98.31 54 VAL B O 1
ATOM 1623 N N . PHE B 1 55 ? -12.508 -9.688 -3.447 1 98.38 55 PHE B N 1
ATOM 1624 C CA . PHE B 1 55 ? -13.297 -9.211 -4.574 1 98.38 55 PHE B CA 1
ATOM 1625 C C . PHE B 1 55 ? -14.789 -9.367 -4.301 1 98.38 55 PHE B C 1
ATOM 1627 O O . PHE B 1 55 ? -15.203 -10.312 -3.625 1 98.38 55 PHE B O 1
ATOM 1634 N N . ASN B 1 56 ? -15.5 -8.453 -4.863 1 96.25 56 ASN B N 1
ATOM 1635 C CA . ASN B 1 56 ? -16.938 -8.438 -4.613 1 96.25 56 ASN B CA 1
ATOM 1636 C C . ASN B 1 56 ? -17.656 -9.523 -5.402 1 96.25 56 ASN B C 1
ATOM 1638 O O . ASN B 1 56 ? -17.312 -9.781 -6.562 1 96.25 56 ASN B O 1
ATOM 1642 N N . ASP B 1 57 ? -18.594 -10.125 -4.719 1 95.81 57 ASP B N 1
ATOM 1643 C CA . ASP B 1 57 ? -19.516 -11.016 -5.418 1 95.81 57 ASP B CA 1
ATOM 1644 C C . ASP B 1 57 ? -20.703 -10.234 -5.984 1 95.81 57 ASP B C 1
ATOM 1646 O O . ASP B 1 57 ? -20.672 -9.008 -6.055 1 95.81 57 ASP B O 1
ATOM 1650 N N . GLU B 1 58 ? -21.688 -10.914 -6.391 1 93.94 58 GLU B N 1
ATOM 1651 C CA . GLU B 1 58 ? -22.844 -10.305 -7.055 1 93.94 58 GLU B CA 1
ATOM 1652 C C . GLU B 1 58 ? -23.641 -9.438 -6.09 1 93.94 58 GLU B C 1
ATOM 1654 O O . GLU B 1 58 ? -24.391 -8.555 -6.512 1 93.94 58 GLU B O 1
ATOM 1659 N N . GLU B 1 59 ? -23.469 -9.68 -4.852 1 93.69 59 GLU B N 1
ATOM 1660 C CA . GLU B 1 59 ? -24.188 -8.914 -3.842 1 93.69 59 GLU B CA 1
ATOM 1661 C C . GLU B 1 59 ? -23.344 -7.77 -3.301 1 93.69 59 GLU B C 1
ATOM 1663 O O . GLU B 1 59 ? -23.734 -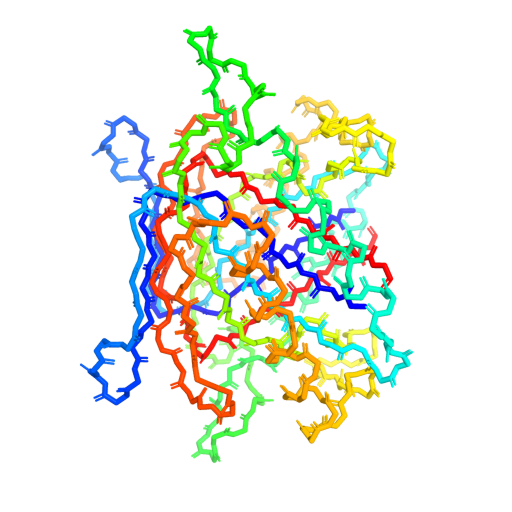7.09 -2.352 1 93.69 59 GLU B O 1
ATOM 1668 N N . GLY B 1 60 ? -22.188 -7.613 -3.807 1 91.25 60 GLY B N 1
ATOM 1669 C CA . GLY B 1 60 ? -21.312 -6.52 -3.396 1 91.25 60 GLY B CA 1
ATOM 1670 C C . GLY B 1 60 ? -20.484 -6.844 -2.168 1 91.25 60 GLY B C 1
ATOM 1671 O O . GLY B 1 60 ? -19.859 -5.957 -1.584 1 91.25 60 GLY B O 1
ATOM 1672 N N . LYS B 1 61 ? -20.578 -8.117 -1.752 1 93.75 61 LYS B N 1
ATOM 1673 C CA . LYS B 1 61 ? -19.797 -8.547 -0.599 1 93.75 61 LYS B CA 1
ATOM 1674 C C . LYS B 1 61 ? -18.453 -9.133 -1.033 1 93.75 61 LYS B C 1
ATOM 1676 O O . LYS B 1 61 ? -18.375 -9.836 -2.043 1 93.75 61 LYS B O 1
ATOM 1681 N N . MET B 1 62 ? -17.344 -8.844 -0.286 1 95.62 62 MET B N 1
ATOM 1682 C CA . MET B 1 62 ? -16.031 -9.43 -0.573 1 95.62 62 MET B CA 1
ATOM 1683 C C . MET B 1 62 ? -16.031 -10.93 -0.28 1 95.62 62 MET B C 1
ATOM 1685 O O . MET B 1 62 ? -15.75 -11.344 0.846 1 95.62 62 MET B O 1
ATOM 1689 N N . ASN B 1 63 ? -16.391 -11.719 -1.371 1 97.31 63 ASN B N 1
ATOM 1690 C CA . ASN B 1 63 ? -16.547 -13.156 -1.201 1 97.31 63 ASN B CA 1
ATOM 1691 C C . ASN B 1 63 ? -15.781 -13.93 -2.273 1 97.31 63 ASN B C 1
ATOM 1693 O O . ASN B 1 63 ? -15.82 -15.164 -2.299 1 97.31 63 ASN B O 1
ATOM 1697 N N . TRP B 1 64 ? -15.062 -13.219 -3.129 1 98.38 64 TRP B N 1
ATOM 1698 C CA . TRP B 1 64 ? -14.352 -13.891 -4.211 1 98.38 64 TRP B CA 1
ATOM 1699 C C . TRP B 1 64 ? -12.852 -13.617 -4.129 1 98.38 64 TRP B C 1
ATOM 1701 O O . TRP B 1 64 ? -12.438 -12.539 -3.709 1 98.38 64 TRP B O 1
ATOM 1711 N N . SER B 1 65 ? -12.117 -14.648 -4.496 1 98.62 65 SER B N 1
ATOM 1712 C CA . SER B 1 65 ? -10.664 -14.539 -4.613 1 98.62 65 SER B CA 1
ATOM 1713 C C . SER B 1 65 ? -10.258 -14.086 -6.008 1 98.62 65 SER B C 1
ATOM 1715 O O . SER B 1 65 ? -11.094 -13.977 -6.902 1 98.62 65 SER B O 1
ATOM 1717 N N . VAL B 1 66 ? -8.977 -13.828 -6.156 1 98.81 66 VAL B N 1
ATOM 1718 C CA . VAL B 1 66 ? -8.453 -13.422 -7.453 1 98.81 66 VAL B CA 1
ATOM 1719 C C . VAL B 1 66 ? -8.672 -14.523 -8.477 1 98.81 66 VAL B C 1
ATOM 1721 O O . VAL B 1 66 ? -8.898 -14.25 -9.656 1 98.81 66 VAL B O 1
ATOM 1724 N N . LYS B 1 67 ? -8.656 -15.766 -8.023 1 98.44 67 LYS B N 1
ATOM 1725 C CA . LYS B 1 67 ? -8.938 -16.891 -8.914 1 98.44 67 LYS B CA 1
ATOM 1726 C C . LYS B 1 67 ? -10.398 -16.906 -9.344 1 98.44 67 LYS B C 1
ATOM 1728 O O . LYS B 1 67 ? -10.711 -17.141 -10.516 1 98.44 67 LYS B O 1
ATOM 1733 N N . ASP B 1 68 ? -11.289 -16.688 -8.359 1 97.88 68 ASP B N 1
ATOM 1734 C CA . ASP B 1 68 ? -12.719 -16.703 -8.633 1 97.88 68 ASP B CA 1
ATOM 1735 C C . ASP B 1 68 ? -13.102 -15.672 -9.688 1 97.88 68 ASP B C 1
ATOM 1737 O O . ASP B 1 68 ? -14.023 -15.891 -10.477 1 97.88 68 ASP B O 1
ATOM 1741 N N . VAL B 1 69 ? -12.43 -14.547 -9.734 1 98.12 69 VAL B N 1
ATOM 1742 C CA . VAL B 1 69 ? -12.781 -13.484 -10.68 1 98.12 69 VAL B CA 1
ATOM 1743 C C . VAL B 1 69 ? -11.891 -13.578 -11.914 1 98.12 69 VAL B C 1
ATOM 1745 O O . VAL B 1 69 ? -11.938 -12.703 -12.781 1 98.12 69 VAL B O 1
ATOM 1748 N N . GLU B 1 70 ? -11.008 -14.57 -11.961 1 97.94 70 GLU B N 1
ATOM 1749 C CA . GLU B 1 70 ? -10.055 -14.766 -13.047 1 97.94 70 GLU B CA 1
ATOM 1750 C C . GLU B 1 70 ? -9.211 -13.508 -13.273 1 97.94 70 GLU B C 1
ATOM 1752 O O . GLU B 1 70 ? -9.055 -13.055 -14.406 1 97.94 70 GLU B O 1
ATOM 1757 N N . GLY B 1 71 ? -8.828 -12.914 -12.18 1 98.69 71 GLY B N 1
ATOM 1758 C CA . GLY B 1 71 ? -8.008 -11.719 -12.227 1 98.69 71 GLY B CA 1
ATOM 1759 C C . GLY B 1 71 ? -6.551 -12.008 -12.539 1 98.69 71 GLY B C 1
ATOM 1760 O O . GLY B 1 71 ? -6.191 -13.141 -12.852 1 98.69 71 GLY B O 1
ATOM 1761 N N . GLU B 1 72 ? -5.77 -10.945 -12.57 1 98.88 72 GLU B N 1
ATOM 1762 C CA . GLU B 1 72 ? -4.328 -11.008 -12.805 1 98.88 72 GLU B CA 1
ATOM 1763 C C . GLU B 1 72 ? -3.553 -10.492 -11.594 1 98.88 72 GLU B C 1
ATOM 1765 O O . GLU B 1 72 ? -4.133 -9.891 -10.688 1 98.88 72 GLU B O 1
ATOM 1770 N N . ILE B 1 73 ? -2.234 -10.82 -11.539 1 98.94 73 ILE B N 1
ATOM 1771 C CA . ILE B 1 73 ? -1.417 -10.383 -10.414 1 98.94 73 ILE B CA 1
ATOM 1772 C C . ILE B 1 73 ? -0.157 -9.688 -10.93 1 98.94 73 ILE B C 1
ATOM 1774 O O . ILE B 1 73 ? 0.511 -10.195 -11.836 1 98.94 73 ILE B O 1
ATOM 1778 N N . LEU B 1 74 ? 0.075 -8.523 -10.516 1 98.94 74 LEU B N 1
ATOM 1779 C CA . LEU B 1 74 ? 1.335 -7.82 -10.734 1 98.94 74 LEU B CA 1
ATOM 1780 C C . LEU B 1 74 ? 2.191 -7.84 -9.469 1 98.94 74 LEU B C 1
ATOM 1782 O O . LEU B 1 74 ? 1.755 -7.375 -8.414 1 98.94 74 LEU B O 1
ATOM 1786 N N . VAL B 1 75 ? 3.393 -8.406 -9.523 1 98.94 75 VAL B N 1
ATOM 1787 C CA . VAL B 1 75 ? 4.285 -8.555 -8.383 1 98.94 75 VAL B CA 1
ATOM 1788 C C . VAL B 1 75 ? 5.469 -7.602 -8.523 1 98.94 75 VAL B C 1
ATOM 1790 O O . VAL B 1 75 ? 6.219 -7.668 -9.5 1 98.94 75 VAL B O 1
ATOM 1793 N N . VAL B 1 76 ? 5.629 -6.719 -7.582 1 98.88 76 VAL B N 1
ATOM 1794 C CA . VAL B 1 76 ? 6.668 -5.695 -7.625 1 98.88 76 VAL B CA 1
ATOM 1795 C C . VAL B 1 76 ? 7.539 -5.793 -6.375 1 98.88 76 VAL B C 1
ATOM 1797 O O . VAL B 1 76 ? 7.031 -5.781 -5.254 1 98.88 76 VAL B O 1
ATOM 1800 N N . PRO B 1 77 ? 8.867 -5.922 -6.492 1 98.56 77 PRO B N 1
ATOM 1801 C CA . PRO B 1 77 ? 9.734 -5.934 -5.312 1 98.56 77 PRO B CA 1
ATOM 1802 C C . PRO B 1 77 ? 9.727 -4.609 -4.555 1 98.56 77 PRO B C 1
ATOM 1804 O O . PRO B 1 77 ? 9.727 -3.541 -5.168 1 98.56 77 PRO B O 1
ATOM 1807 N N . GLN B 1 78 ? 9.742 -4.723 -3.301 1 98.44 78 GLN B N 1
ATOM 1808 C CA . GLN B 1 78 ? 9.664 -3.521 -2.475 1 98.44 78 GLN B CA 1
ATOM 1809 C C . GLN B 1 78 ? 10.352 -3.732 -1.131 1 98.44 78 GLN B C 1
ATOM 1811 O O . GLN B 1 78 ? 9.688 -3.926 -0.11 1 98.44 78 GLN B O 1
ATOM 1816 N N . PHE B 1 79 ? 11.586 -3.512 -1.057 1 97.88 79 PHE B N 1
ATOM 1817 C CA . PHE B 1 79 ? 12.359 -3.766 0.154 1 97.88 79 PHE B CA 1
ATOM 1818 C C . PHE B 1 79 ? 12.07 -2.709 1.213 1 97.88 79 PHE B C 1
ATOM 1820 O O . PHE B 1 79 ? 12.234 -2.961 2.408 1 97.88 79 PHE B O 1
ATOM 1827 N N . THR B 1 80 ? 11.531 -1.509 0.769 1 97.94 80 THR B N 1
ATOM 1828 C CA . THR B 1 80 ? 11.289 -0.42 1.709 1 97.94 80 THR B CA 1
ATOM 1829 C C . THR B 1 80 ? 10.188 -0.791 2.693 1 97.94 80 THR B C 1
ATOM 1831 O O . THR B 1 80 ? 10.008 -0.122 3.715 1 97.94 80 THR B O 1
ATOM 1834 N N . LEU B 1 81 ? 9.492 -1.899 2.439 1 98.56 81 LEU B N 1
ATOM 1835 C CA . LEU B 1 81 ? 8.484 -2.361 3.387 1 98.56 81 LEU B CA 1
ATOM 1836 C C . LEU B 1 81 ? 9.117 -2.721 4.727 1 98.56 81 LEU B C 1
ATOM 1838 O O . LEU B 1 81 ? 8.43 -2.785 5.746 1 98.56 81 LEU B O 1
ATOM 1842 N N . TYR B 1 82 ? 10.391 -2.939 4.754 1 97.81 82 TYR B N 1
ATOM 1843 C CA . TYR B 1 82 ? 11.094 -3.256 5.996 1 97.81 82 TYR B CA 1
ATOM 1844 C C . TYR B 1 82 ? 11.852 -2.041 6.52 1 97.81 82 TYR B C 1
ATOM 1846 O O . TYR B 1 82 ? 12.828 -2.182 7.262 1 97.81 82 TYR B O 1
ATOM 1854 N N . GLY B 1 83 ? 11.445 -0.865 6.07 1 96.75 83 GLY B N 1
ATOM 1855 C CA . GLY B 1 83 ? 12.031 0.345 6.629 1 96.75 83 GLY B CA 1
ATOM 1856 C C . GLY B 1 83 ? 11.75 0.512 8.109 1 96.75 83 GLY B C 1
ATOM 1857 O O . GLY B 1 83 ? 10.586 0.555 8.523 1 96.75 83 GLY B O 1
ATOM 1858 N N . ASP B 1 84 ? 12.805 0.545 8.875 1 96.12 84 ASP B N 1
ATOM 1859 C CA . ASP B 1 84 ? 12.695 0.851 10.297 1 96.12 84 ASP B CA 1
ATOM 1860 C C . ASP B 1 84 ? 12.672 2.359 10.539 1 96.12 84 ASP B C 1
ATOM 1862 O O . ASP B 1 84 ? 13.609 3.064 10.172 1 96.12 84 ASP B O 1
ATOM 1866 N N . TYR B 1 85 ? 11.625 2.861 11.109 1 94.44 85 TYR B N 1
ATOM 1867 C CA . TYR B 1 85 ? 11.422 4.297 11.258 1 94.44 85 TYR B CA 1
ATOM 1868 C C . TYR B 1 85 ? 11.383 4.695 12.727 1 94.44 85 TYR B C 1
ATOM 1870 O O . TYR B 1 85 ? 11.047 5.836 13.062 1 94.44 85 TYR B O 1
ATOM 1878 N N . GLU B 1 86 ? 11.609 3.76 13.555 1 91 86 GLU B N 1
ATOM 1879 C CA . GLU B 1 86 ? 11.445 4.004 14.984 1 91 86 GLU B CA 1
ATOM 1880 C C . GLU B 1 86 ? 12.484 4.996 15.5 1 91 86 GLU B C 1
ATOM 1882 O O . GLU B 1 86 ? 12.164 5.879 16.297 1 91 86 GLU B O 1
ATOM 1887 N N . GLN B 1 87 ? 13.695 4.703 15.039 1 88.81 87 GLN B N 1
ATOM 1888 C CA . GLN B 1 87 ? 14.766 5.598 15.484 1 88.81 87 GLN B CA 1
ATOM 1889 C C . GLN B 1 87 ? 15.141 6.586 14.383 1 88.81 87 GLN B C 1
ATOM 1891 O O . GLN B 1 87 ? 15.383 6.184 13.234 1 88.81 87 GLN B O 1
ATOM 1896 N N . GLY B 1 88 ? 15.016 7.879 14.625 1 91.25 88 GLY B N 1
ATOM 1897 C CA . GLY B 1 88 ? 15.414 8.898 13.664 1 91.25 88 GLY B CA 1
ATOM 1898 C C . GLY B 1 88 ? 14.375 9.125 12.578 1 91.25 88 GLY B C 1
ATOM 1899 O O . GLY B 1 88 ? 13.211 8.766 12.742 1 91.25 88 GLY B O 1
ATOM 1900 N N . ASN B 1 89 ? 14.797 9.805 11.438 1 95.75 89 ASN B N 1
ATOM 1901 C CA . ASN B 1 89 ? 13.875 10.188 10.375 1 95.75 89 ASN B CA 1
ATOM 1902 C C . ASN B 1 89 ? 14.273 9.562 9.039 1 95.75 89 ASN B C 1
ATOM 1904 O O . ASN B 1 89 ? 13.547 9.688 8.047 1 95.75 89 ASN B O 1
ATOM 1908 N N . ARG B 1 90 ? 15.391 8.93 9.047 1 96.12 90 ARG B N 1
ATOM 1909 C CA . ARG B 1 90 ? 15.789 8.148 7.887 1 96.12 90 ARG B CA 1
ATOM 1910 C C . ARG B 1 90 ? 15.531 6.66 8.109 1 96.12 90 ARG B C 1
ATOM 1912 O O . ARG B 1 90 ? 16.141 6.043 8.984 1 96.12 90 ARG B O 1
ATOM 1919 N N . PRO B 1 91 ? 14.672 6.09 7.285 1 96.81 91 PRO B N 1
ATOM 1920 C CA . PRO B 1 91 ? 14.43 4.66 7.5 1 96.81 91 PRO B CA 1
ATOM 1921 C C . PRO B 1 91 ? 15.68 3.811 7.281 1 96.81 91 PRO B C 1
ATOM 1923 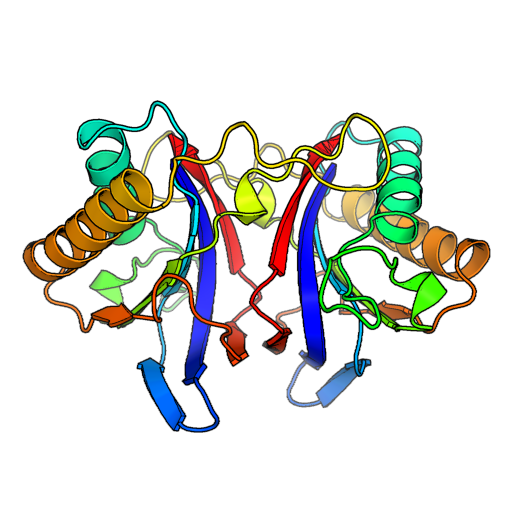O O . PRO B 1 91 ? 16.469 4.09 6.375 1 96.81 91 PRO B O 1
ATOM 1926 N N . SER B 1 92 ? 15.898 2.904 8.188 1 96.62 92 SER B N 1
ATOM 1927 C CA . SER B 1 92 ? 16.922 1.884 7.98 1 96.62 92 SER B CA 1
ATOM 1928 C C . SER B 1 92 ? 16.312 0.576 7.496 1 96.62 92 SER B C 1
ATOM 1930 O O . SER B 1 92 ? 15.141 0.294 7.766 1 96.62 92 SER B O 1
ATOM 1932 N N . TYR B 1 93 ? 17.031 -0.214 6.754 1 96.81 93 TYR B N 1
ATOM 1933 C CA . TYR B 1 93 ? 16.5 -1.408 6.113 1 96.81 93 TYR B CA 1
ATOM 1934 C C . TYR B 1 93 ? 17.281 -2.65 6.527 1 96.81 93 TYR B C 1
ATOM 1936 O O . TYR B 1 93 ? 17.5 -3.553 5.715 1 96.81 93 TYR B O 1
ATOM 1944 N N . PHE B 1 94 ? 17.641 -2.654 7.742 1 95.56 94 PHE B N 1
ATOM 1945 C CA . PHE B 1 94 ? 18.516 -3.713 8.219 1 95.56 94 PHE B CA 1
ATOM 1946 C C . PHE B 1 94 ? 17.797 -5.051 8.25 1 95.56 94 PHE B C 1
ATOM 1948 O O . PHE B 1 94 ? 18.422 -6.109 8.203 1 95.56 94 PHE B O 1
ATOM 1955 N N . GLU B 1 95 ? 16.5 -5.027 8.305 1 97.06 95 GLU B N 1
ATOM 1956 C CA . GLU B 1 95 ? 15.742 -6.273 8.367 1 97.06 95 GLU B CA 1
ATOM 1957 C C . GLU B 1 95 ? 15.5 -6.844 6.973 1 97.06 95 GLU B C 1
ATOM 1959 O O . GLU B 1 95 ? 15.109 -8.008 6.832 1 97.06 95 GLU B O 1
ATOM 1964 N N . ALA B 1 96 ? 15.617 -6.051 5.961 1 97.94 96 ALA B N 1
ATOM 1965 C CA . ALA B 1 96 ? 15.422 -6.512 4.59 1 97.94 96 ALA B CA 1
ATOM 1966 C C . ALA B 1 96 ? 16.531 -7.477 4.176 1 97.94 96 ALA B C 1
ATOM 1968 O O . ALA B 1 96 ? 17.703 -7.281 4.527 1 97.94 96 ALA B O 1
ATOM 1969 N N . ALA B 1 97 ? 16.188 -8.492 3.459 1 98.25 97 ALA B N 1
ATOM 1970 C CA . ALA B 1 97 ? 17.172 -9.422 2.918 1 98.25 97 ALA B CA 1
ATOM 1971 C C . ALA B 1 97 ? 18.109 -8.719 1.945 1 98.25 97 ALA B C 1
ATOM 1973 O O . ALA B 1 97 ? 17.734 -7.754 1.285 1 98.25 97 ALA B O 1
ATOM 1974 N N . GLY B 1 98 ? 19.359 -9.211 1.871 1 97.5 98 GLY B N 1
ATOM 1975 C CA . GLY B 1 98 ? 20.25 -8.734 0.831 1 97.5 98 GLY B CA 1
ATOM 1976 C C . GLY B 1 98 ? 19.734 -8.977 -0.571 1 97.5 98 GLY B C 1
ATOM 1977 O O . GLY B 1 98 ? 18.859 -9.82 -0.771 1 97.5 98 GLY B O 1
ATOM 1978 N N . PRO B 1 99 ? 20.203 -8.25 -1.554 1 96.94 99 PRO B N 1
ATOM 1979 C CA . PRO B 1 99 ? 19.641 -8.289 -2.91 1 96.94 99 PRO B CA 1
ATOM 1980 C C . PRO B 1 99 ? 19.641 -9.695 -3.506 1 96.94 99 PRO B C 1
ATOM 1982 O O . PRO B 1 99 ? 18.672 -10.094 -4.164 1 96.94 99 PRO B O 1
ATOM 1985 N N . GLN B 1 100 ? 20.672 -10.477 -3.303 1 97.56 100 GLN B N 1
ATOM 1986 C CA . GLN B 1 100 ? 20.766 -11.812 -3.885 1 97.56 100 GLN B CA 1
ATOM 1987 C C . GLN B 1 100 ? 19.672 -12.719 -3.336 1 97.56 100 GLN B C 1
ATOM 1989 O O . GLN B 1 100 ? 18.938 -13.344 -4.102 1 97.56 100 GLN B O 1
ATOM 1994 N N . LYS B 1 101 ? 19.578 -12.766 -2.035 1 97.88 101 LYS B N 1
ATOM 1995 C CA . LYS B 1 101 ? 18.562 -13.586 -1.399 1 97.88 101 LYS B CA 1
ATOM 1996 C C . LYS B 1 101 ? 17.156 -13.078 -1.747 1 97.88 101 LYS B C 1
ATOM 1998 O O . LYS B 1 101 ? 16.266 -13.875 -2.051 1 97.88 101 LYS B O 1
ATOM 2003 N N . ALA B 1 102 ? 17 -11.797 -1.652 1 98.25 102 ALA B N 1
ATOM 2004 C CA . ALA B 1 102 ? 15.695 -11.18 -1.921 1 98.25 102 ALA B CA 1
ATOM 2005 C C . ALA B 1 102 ? 15.227 -11.492 -3.34 1 98.25 102 ALA B C 1
ATOM 2007 O O . ALA B 1 102 ? 14.07 -11.859 -3.549 1 98.25 102 ALA B O 1
ATOM 2008 N N . GLU B 1 103 ? 16.094 -11.328 -4.289 1 98.25 103 GLU B N 1
ATOM 2009 C CA . GLU B 1 103 ? 15.742 -11.578 -5.68 1 98.25 103 GLU B CA 1
ATOM 2010 C C . GLU B 1 103 ? 15.391 -13.047 -5.906 1 98.25 103 GLU B C 1
ATOM 2012 O O . GLU B 1 103 ? 14.445 -13.359 -6.633 1 98.25 103 GLU B O 1
ATOM 2017 N N . LYS B 1 104 ? 16.172 -13.922 -5.297 1 98.31 104 LYS B N 1
ATOM 2018 C CA . LYS B 1 104 ? 15.922 -15.352 -5.426 1 98.31 104 LYS B CA 1
ATOM 2019 C C . LYS B 1 104 ? 14.523 -15.711 -4.922 1 98.31 104 LYS B C 1
ATOM 2021 O O . LYS B 1 104 ? 13.773 -16.406 -5.609 1 98.31 104 LYS B O 1
ATOM 2026 N N . LEU B 1 105 ? 14.203 -15.242 -3.719 1 98.38 105 LEU B N 1
ATOM 2027 C CA . LEU B 1 105 ? 12.898 -15.562 -3.146 1 98.38 105 LEU B CA 1
ATOM 2028 C C . LEU B 1 105 ? 11.781 -14.883 -3.93 1 98.38 105 LEU B C 1
ATOM 2030 O O . LEU B 1 105 ? 10.695 -15.453 -4.086 1 98.38 105 LEU B O 1
ATOM 2034 N N . TYR B 1 106 ? 12.047 -13.734 -4.395 1 98.56 106 TYR B N 1
ATOM 2035 C CA . TYR B 1 106 ? 11.102 -13.008 -5.242 1 98.56 106 TYR B CA 1
ATOM 2036 C C . TYR B 1 106 ? 10.781 -13.805 -6.504 1 98.56 106 TYR B C 1
ATOM 2038 O O . TYR B 1 106 ? 9.617 -14.008 -6.84 1 98.56 106 TYR B O 1
ATOM 2046 N N . GLU B 1 107 ? 11.734 -14.289 -7.145 1 98.56 107 GLU B N 1
ATOM 2047 C CA . GLU B 1 107 ? 11.547 -15.078 -8.359 1 98.56 107 GLU B CA 1
ATOM 2048 C C . GLU B 1 107 ? 10.82 -16.391 -8.062 1 98.56 107 GLU B C 1
ATOM 2050 O O . GLU B 1 107 ? 9.977 -16.828 -8.859 1 98.56 107 GLU B O 1
ATOM 2055 N N . LYS B 1 108 ? 11.234 -16.984 -6.965 1 98.69 108 LYS B N 1
ATOM 2056 C CA . LYS B 1 108 ? 10.547 -18.219 -6.566 1 98.69 108 LYS B CA 1
ATOM 2057 C C . LYS B 1 108 ? 9.062 -17.969 -6.34 1 98.69 108 LYS B C 1
ATOM 2059 O O . LYS B 1 108 ? 8.227 -18.812 -6.684 1 98.69 108 LYS B O 1
ATOM 2064 N N . MET B 1 109 ? 8.719 -16.859 -5.762 1 98.69 109 MET B N 1
ATOM 2065 C CA . MET B 1 109 ? 7.316 -16.531 -5.535 1 98.69 109 MET B CA 1
ATOM 2066 C C . MET B 1 109 ? 6.57 -16.391 -6.859 1 98.69 109 MET B C 1
ATOM 2068 O O . MET B 1 109 ? 5.457 -16.906 -7.004 1 98.69 109 MET B O 1
ATOM 2072 N N . ILE B 1 110 ? 7.176 -15.695 -7.816 1 98.62 110 ILE B N 1
ATOM 2073 C CA . ILE B 1 110 ? 6.57 -15.5 -9.133 1 98.62 110 ILE B CA 1
ATOM 2074 C C . ILE B 1 110 ? 6.273 -16.859 -9.766 1 98.62 110 ILE B C 1
ATOM 2076 O O . ILE B 1 110 ? 5.164 -17.094 -10.25 1 98.62 110 ILE B O 1
ATOM 2080 N N . ARG B 1 111 ? 7.254 -17.703 -9.734 1 98.44 111 ARG B N 1
ATOM 2081 C CA . ARG B 1 111 ? 7.082 -19.047 -10.305 1 98.44 111 ARG B CA 1
ATOM 2082 C C . ARG B 1 111 ? 5.98 -19.812 -9.586 1 98.44 111 ARG B C 1
ATOM 2084 O O . ARG B 1 111 ? 5.164 -20.484 -10.227 1 98.44 111 ARG B O 1
ATOM 2091 N N . TYR B 1 112 ? 6.016 -19.719 -8.273 1 98.75 112 TYR B N 1
ATOM 2092 C CA . TYR B 1 112 ? 5.016 -20.406 -7.461 1 98.75 112 TYR B CA 1
ATOM 2093 C C . TYR B 1 112 ? 3.611 -19.938 -7.812 1 98.75 112 TYR B C 1
ATOM 2095 O O . TYR B 1 112 ? 2.703 -20.75 -8 1 98.75 112 TYR B O 1
ATOM 2103 N N . LEU B 1 113 ? 3.438 -18.625 -7.883 1 98.81 113 LEU B N 1
ATOM 2104 C CA . LEU B 1 113 ? 2.139 -18.047 -8.219 1 98.81 113 LEU B CA 1
ATOM 2105 C C . LEU B 1 113 ? 1.698 -18.484 -9.617 1 98.81 113 LEU B C 1
ATOM 2107 O O . LEU B 1 113 ? 0.524 -18.781 -9.828 1 98.81 113 LEU B O 1
ATOM 2111 N N . LYS B 1 114 ? 2.602 -18.484 -10.578 1 98.25 114 LYS B N 1
ATOM 2112 C CA . LYS B 1 114 ? 2.287 -18.891 -11.938 1 98.25 114 LYS B CA 1
ATOM 2113 C C . LYS B 1 114 ? 1.785 -20.328 -11.984 1 98.25 114 LYS B C 1
ATOM 2115 O O . LYS B 1 114 ? 0.732 -20.609 -12.562 1 98.25 114 LYS B O 1
ATOM 2120 N N . VAL B 1 115 ? 2.439 -21.203 -11.281 1 97.75 115 VAL B N 1
ATOM 2121 C CA . VAL B 1 115 ? 2.174 -22.625 -11.344 1 97.75 115 VAL B CA 1
ATOM 2122 C C . VAL B 1 115 ? 0.88 -22.953 -10.594 1 97.75 115 VAL B C 1
ATOM 2124 O O . VAL B 1 115 ? 0.091 -23.781 -11.039 1 97.75 115 VAL B O 1
ATOM 2127 N N . HIS B 1 116 ? 0.622 -22.25 -9.547 1 98 116 HIS B N 1
ATOM 2128 C CA . HIS B 1 116 ? -0.454 -22.688 -8.656 1 98 116 HIS B CA 1
ATOM 2129 C C . HIS B 1 116 ? -1.732 -21.891 -8.922 1 98 116 HIS B C 1
ATOM 2131 O O . HIS B 1 116 ? -2.805 -22.266 -8.43 1 98 116 HIS B O 1
ATOM 2137 N N . SER B 1 117 ? -1.672 -20.797 -9.641 1 97.5 117 SER B N 1
ATOM 2138 C CA . SER B 1 117 ? -2.871 -20 -9.875 1 97.5 117 SER B CA 1
ATOM 2139 C C . SER B 1 117 ? -3.416 -20.219 -11.281 1 97.5 117 SER B C 1
ATOM 2141 O O . SER B 1 117 ? -4.633 -20.219 -11.492 1 97.5 117 SER B O 1
ATOM 2143 N N . GLY B 1 118 ? -2.477 -20.391 -12.242 1 95.94 118 GLY B N 1
ATOM 2144 C CA . GLY B 1 118 ? -2.867 -20.406 -13.641 1 95.94 118 GLY B CA 1
ATOM 2145 C C . GLY B 1 118 ? -3.266 -19.031 -14.164 1 95.94 118 GLY B C 1
ATOM 2146 O O . GLY B 1 118 ? -3.895 -18.922 -15.219 1 95.94 118 GLY B O 1
ATOM 2147 N N . LEU B 1 119 ? -3.057 -18.016 -13.438 1 98.38 119 LEU B N 1
ATOM 2148 C CA . LEU B 1 119 ? -3.385 -16.641 -13.797 1 98.38 119 LEU B CA 1
ATOM 2149 C C . LEU B 1 119 ? -2.221 -15.984 -14.523 1 98.38 119 LEU B C 1
ATOM 2151 O O . LEU B 1 119 ? -1.107 -16.516 -14.531 1 98.38 119 LEU B O 1
ATOM 2155 N N . ASN B 1 120 ? -2.537 -14.875 -15.211 1 98.56 120 ASN B N 1
ATOM 2156 C CA . ASN B 1 120 ? -1.478 -14.023 -15.734 1 98.56 120 ASN B CA 1
ATOM 2157 C C . ASN B 1 120 ? -0.716 -13.32 -14.609 1 98.56 120 ASN B C 1
ATOM 2159 O O . ASN B 1 120 ? -1.312 -12.609 -13.805 1 98.56 120 ASN B O 1
ATOM 2163 N N . ILE B 1 121 ? 0.566 -13.594 -14.539 1 98.81 121 ILE B N 1
ATOM 2164 C CA . ILE B 1 121 ? 1.438 -12.961 -13.555 1 98.81 121 ILE B CA 1
ATOM 2165 C C . ILE B 1 121 ? 2.412 -12.023 -14.258 1 98.81 121 ILE B C 1
ATOM 2167 O O . ILE B 1 121 ? 3.189 -12.445 -15.109 1 98.81 121 ILE B O 1
ATOM 2171 N N . GLU B 1 122 ? 2.314 -10.758 -13.977 1 98.81 122 GLU B N 1
ATOM 2172 C CA . GLU B 1 122 ? 3.256 -9.75 -14.453 1 98.81 122 GLU B CA 1
ATOM 2173 C C . GLU B 1 122 ? 4.191 -9.297 -13.336 1 98.81 122 GLU B C 1
ATOM 2175 O O . GLU B 1 122 ? 3.926 -9.547 -12.156 1 98.81 122 GLU B O 1
ATOM 2180 N N . THR B 1 123 ? 5.277 -8.68 -13.719 1 98.75 123 THR B N 1
ATOM 2181 C CA . THR B 1 123 ? 6.289 -8.375 -12.711 1 98.75 123 THR B CA 1
ATOM 2182 C C . THR B 1 123 ? 6.887 -6.988 -12.945 1 98.75 123 THR B C 1
ATOM 2184 O O . THR B 1 123 ? 6.793 -6.445 -14.047 1 98.75 123 THR B O 1
ATOM 2187 N N . GLY B 1 124 ? 7.375 -6.418 -11.883 1 97.88 124 GLY B N 1
ATOM 2188 C CA . GLY B 1 124 ? 8.344 -5.34 -12.023 1 97.88 124 GLY B CA 1
ATOM 2189 C C . GLY B 1 124 ? 9.742 -5.836 -12.352 1 97.88 124 GLY B C 1
ATOM 2190 O O . GLY B 1 124 ? 9.906 -6.902 -12.945 1 97.88 124 GLY B O 1
ATOM 2191 N N . ARG B 1 125 ? 10.695 -4.938 -12.125 1 97 125 ARG B N 1
ATOM 2192 C CA . ARG B 1 125 ? 12.094 -5.277 -12.336 1 97 125 ARG B CA 1
ATOM 2193 C C . ARG B 1 125 ? 12.906 -5.082 -11.062 1 97 125 ARG B C 1
ATOM 2195 O O . ARG B 1 125 ? 13.031 -3.961 -10.562 1 97 125 ARG B O 1
ATOM 2202 N N . PHE B 1 126 ? 13.469 -6.176 -10.594 1 95.56 126 PHE B N 1
ATOM 2203 C CA . PHE B 1 126 ? 14.234 -6.141 -9.352 1 95.56 126 PHE B CA 1
ATOM 2204 C C . PHE B 1 126 ? 15.422 -5.191 -9.469 1 95.56 126 PHE B C 1
ATOM 2206 O O . PHE B 1 126 ? 16.188 -5.258 -10.438 1 95.56 126 PHE B O 1
ATOM 2213 N N . GLY B 1 127 ? 15.492 -4.246 -8.492 1 92.94 127 GLY B N 1
ATOM 2214 C CA . GLY B 1 127 ? 16.656 -3.371 -8.398 1 92.94 127 GLY B CA 1
ATOM 2215 C C . GLY B 1 127 ? 16.547 -2.139 -9.281 1 92.94 127 GLY B C 1
ATOM 2216 O O . GLY B 1 127 ? 17.438 -1.287 -9.281 1 92.94 127 GLY B O 1
ATOM 2217 N N . ALA B 1 128 ? 15.453 -1.981 -9.961 1 95.31 128 ALA B N 1
ATOM 2218 C CA . ALA B 1 128 ? 15.289 -0.863 -10.883 1 95.31 128 ALA B CA 1
ATOM 2219 C C . ALA B 1 128 ? 14.375 0.208 -10.289 1 95.31 128 ALA B C 1
ATOM 2221 O O . ALA B 1 128 ? 13.5 -0.093 -9.477 1 95.31 128 ALA B O 1
ATOM 2222 N N . TYR B 1 129 ? 14.656 1.462 -10.672 1 96.69 129 TYR B N 1
ATOM 2223 C CA . TYR B 1 129 ? 13.648 2.492 -10.484 1 96.69 129 TYR B CA 1
ATOM 2224 C C . TYR B 1 129 ? 12.406 2.203 -11.328 1 96.69 129 TYR B C 1
ATOM 2226 O O . TYR B 1 129 ? 12.516 1.966 -12.531 1 96.69 129 TYR B O 1
ATOM 2234 N N . MET B 1 130 ? 11.273 2.23 -10.68 1 98.44 130 MET B N 1
ATOM 2235 C CA . MET B 1 130 ? 10.031 1.884 -11.359 1 98.44 130 MET B CA 1
ATOM 2236 C C . MET B 1 130 ? 8.961 2.943 -11.109 1 98.44 130 MET B C 1
ATOM 2238 O O . MET B 1 130 ? 8.781 3.395 -9.977 1 98.44 130 MET B O 1
ATOM 2242 N N . ASP B 1 131 ? 8.383 3.371 -12.148 1 98.5 131 ASP B N 1
ATOM 2243 C CA . ASP B 1 131 ? 7.117 4.09 -12.086 1 98.5 131 ASP B CA 1
ATOM 2244 C C . ASP B 1 131 ? 5.938 3.117 -12.055 1 98.5 131 ASP B C 1
ATOM 2246 O O . ASP B 1 131 ? 5.617 2.492 -13.07 1 98.5 131 ASP B O 1
ATOM 2250 N N . VAL B 1 132 ? 5.348 2.941 -10.898 1 98.88 132 VAL B N 1
ATOM 2251 C CA . VAL B 1 132 ? 4.27 1.972 -10.742 1 98.88 132 VAL B CA 1
ATOM 2252 C C . VAL B 1 132 ? 2.926 2.695 -10.703 1 98.88 132 VAL B C 1
ATOM 2254 O O . VAL B 1 132 ? 2.646 3.449 -9.766 1 98.88 132 VAL B O 1
ATOM 2257 N N . ARG B 1 133 ? 2.08 2.477 -11.68 1 98.81 133 ARG B N 1
ATOM 2258 C CA . ARG B 1 133 ? 0.764 3.1 -11.781 1 98.81 133 ARG B CA 1
ATOM 2259 C C . ARG B 1 133 ? -0.327 2.156 -11.281 1 98.81 133 ARG B C 1
ATOM 2261 O O . ARG B 1 133 ? -0.471 1.042 -11.789 1 98.81 133 ARG B O 1
ATOM 2268 N N . ILE B 1 134 ? -0.979 2.619 -10.289 1 98.88 134 ILE B N 1
ATOM 2269 C CA . ILE B 1 134 ? -1.946 1.792 -9.578 1 98.88 134 ILE B CA 1
ATOM 2270 C C . ILE B 1 134 ? -3.322 2.451 -9.625 1 98.88 134 ILE B C 1
ATOM 2272 O O . ILE B 1 134 ? -3.467 3.625 -9.273 1 98.88 134 ILE B O 1
ATOM 2276 N N . ARG B 1 135 ? -4.27 1.82 -10.156 1 98.75 135 ARG B N 1
ATOM 2277 C CA . ARG B 1 135 ? -5.664 2.197 -9.945 1 98.75 135 ARG B CA 1
ATOM 2278 C C . ARG B 1 135 ? -6.336 1.275 -8.938 1 98.75 135 ARG B C 1
ATOM 2280 O O . ARG B 1 135 ? -6.844 0.212 -9.297 1 98.75 135 ARG B O 1
ATOM 2287 N N . ASN B 1 136 ? -6.312 1.736 -7.637 1 98.81 136 ASN B N 1
ATOM 2288 C CA . ASN B 1 136 ? -6.832 0.962 -6.516 1 98.81 136 ASN B CA 1
ATOM 2289 C C . ASN B 1 136 ? -8.359 0.974 -6.484 1 98.81 136 ASN B C 1
ATOM 2291 O O . ASN B 1 136 ? -8.977 2.039 -6.41 1 98.81 136 ASN B O 1
ATOM 2295 N N . ASP B 1 137 ? -8.969 -0.161 -6.598 1 97.75 137 ASP B N 1
ATOM 2296 C CA . ASP B 1 137 ? -10.414 -0.353 -6.664 1 97.75 137 ASP B CA 1
ATOM 2297 C C . ASP B 1 137 ? -11.016 -0.488 -5.266 1 97.75 137 ASP B C 1
ATOM 2299 O O . ASP B 1 137 ? -10.922 -1.547 -4.645 1 97.75 137 ASP B O 1
ATOM 2303 N N . GLY B 1 138 ? -11.625 0.758 -4.77 1 93.81 138 GLY B N 1
ATOM 2304 C CA . GLY B 1 138 ? -12.172 0.689 -3.422 1 93.81 138 GLY B CA 1
ATOM 2305 C C . GLY B 1 138 ? -11.805 1.891 -2.57 1 93.81 138 GLY B C 1
ATOM 2306 O O . GLY B 1 138 ? -12.594 2.83 -2.443 1 93.81 138 GLY B O 1
ATOM 2307 N N . PRO B 1 139 ? -10.695 1.906 -2.049 1 97.81 139 PRO B N 1
ATOM 2308 C CA . PRO B 1 139 ? -9.562 0.989 -2.135 1 97.81 139 PRO B CA 1
ATOM 2309 C C . PRO B 1 139 ? -9.672 -0.181 -1.16 1 97.81 139 PRO B C 1
ATOM 2311 O O . PRO B 1 139 ? -10.344 -0.074 -0.135 1 97.81 139 PRO B O 1
ATOM 2314 N N . VAL B 1 140 ? -9.102 -1.3 -1.507 1 98.5 140 VAL B N 1
ATOM 2315 C CA . VAL B 1 140 ? -8.891 -2.467 -0.657 1 98.5 140 VAL B CA 1
ATOM 2316 C C . VAL B 1 140 ? -7.395 -2.779 -0.58 1 98.5 140 VAL B C 1
ATOM 2318 O O . VAL B 1 140 ? -6.793 -3.207 -1.566 1 98.5 140 VAL B O 1
ATOM 2321 N N . THR B 1 141 ? -6.809 -2.568 0.554 1 98.81 141 THR B N 1
ATOM 2322 C CA . THR B 1 141 ? -5.391 -2.791 0.794 1 98.81 141 THR B CA 1
ATOM 2323 C C . THR B 1 141 ? -5.176 -3.605 2.068 1 98.81 141 THR B C 1
ATOM 2325 O O . THR B 1 141 ? -5.738 -3.281 3.117 1 98.81 141 THR B O 1
ATOM 2328 N N . LEU B 1 142 ? -4.461 -4.668 1.997 1 98.69 142 LEU B N 1
ATOM 2329 C CA . LEU B 1 142 ? -4.055 -5.465 3.15 1 98.69 142 LEU B CA 1
ATOM 2330 C C . LEU B 1 142 ? -2.537 -5.453 3.309 1 98.69 142 LEU B C 1
ATOM 2332 O O . LEU B 1 142 ? -1.808 -5.266 2.334 1 98.69 142 LEU B O 1
ATOM 2336 N N . VAL B 1 143 ? -2.082 -5.574 4.5 1 98.62 143 VAL B N 1
ATOM 2337 C CA . VAL B 1 143 ? -0.679 -5.832 4.805 1 98.62 143 VAL B CA 1
ATOM 2338 C C . VAL B 1 143 ? -0.52 -7.25 5.348 1 98.62 143 VAL B C 1
ATOM 2340 O O . VAL B 1 143 ? -1.035 -7.57 6.422 1 98.62 143 VAL B O 1
ATOM 2343 N N . LEU B 1 144 ? 0.174 -8.07 4.566 1 98.25 144 LEU B N 1
ATOM 2344 C CA . LEU B 1 144 ? 0.381 -9.469 4.926 1 98.25 144 LEU B CA 1
ATOM 2345 C C . LEU B 1 144 ? 1.819 -9.711 5.371 1 98.25 144 LEU B C 1
ATOM 2347 O O . LEU B 1 144 ? 2.754 -9.148 4.797 1 98.25 144 LEU B O 1
ATOM 2351 N N . GLU B 1 145 ? 1.906 -10.508 6.387 1 96.5 145 GLU B N 1
ATOM 2352 C CA . GLU B 1 145 ? 3.252 -10.844 6.844 1 96.5 145 GLU B CA 1
ATOM 2353 C C . GLU B 1 145 ? 3.295 -12.242 7.449 1 96.5 145 GLU B C 1
ATOM 2355 O O . GLU B 1 145 ? 2.328 -12.688 8.07 1 96.5 145 GLU B O 1
ATOM 2360 N N . ARG B 1 146 ? 4.254 -12.984 7.168 1 91.69 146 ARG B N 1
ATOM 2361 C CA . ARG B 1 146 ? 4.543 -14.281 7.766 1 91.69 146 ARG B CA 1
ATOM 2362 C C . ARG B 1 146 ? 6.039 -14.445 8.023 1 91.69 146 ARG B C 1
ATOM 2364 O O . ARG B 1 146 ? 6.863 -14.07 7.191 1 91.69 146 ARG B O 1
#

Radius of gyration: 17.73 Å; Cα contacts (8 Å, |Δi|>4): 743; chains: 2; bounding box: 47×47×42 Å